Protein AF-Q587E8-F1 (afdb_monomer_lite)

Sequence (215 aa):
MSENPAQSYPSGGRETEMAPVVGEVDISKPGQGYPQPPKSTYVPPGQGFGDGASGAPGSENEWETGMITAPCKDCCFCLGSCAGTIFCAYAQREALLLSDFQQYTCFGGMCGQCSCCVCHGFEKCCMGTEVFCCPWCAVFANRFMVLQHYGLQESLVNTVVIAAACFLPLLLLLWDPRFVPGAWLALQEMILGCLLTQQQHQMRVQGYPRRVEMV

Structure (mmCIF, N/CA/C/O backbone):
data_AF-Q587E8-F1
#
_entry.id   AF-Q587E8-F1
#
loop_
_atom_site.group_PDB
_atom_site.id
_atom_site.type_symbol
_atom_site.label_atom_id
_atom_site.label_alt_id
_atom_site.label_comp_id
_atom_site.label_asym_id
_atom_site.label_entity_id
_atom_site.label_seq_id
_atom_site.pdbx_PDB_ins_code
_atom_site.Cartn_x
_atom_site.Cartn_y
_atom_site.Cartn_z
_atom_site.occupancy
_atom_site.B_iso_or_equiv
_atom_site.auth_seq_id
_atom_site.auth_comp_id
_atom_site.auth_asym_id
_atom_site.auth_atom_id
_atom_site.pdbx_PDB_model_num
ATOM 1 N N . MET A 1 1 ? -27.611 46.654 -1.597 1.00 37.16 1 MET A N 1
ATOM 2 C CA . MET A 1 1 ? -26.135 46.607 -1.585 1.00 37.16 1 MET A CA 1
ATOM 3 C C . MET A 1 1 ? -25.742 46.079 -0.223 1.00 37.16 1 MET A C 1
ATOM 5 O O . MET A 1 1 ? -25.747 46.846 0.722 1.00 37.16 1 MET A O 1
ATOM 9 N N . SER A 1 2 ? -25.593 44.762 -0.092 1.00 35.81 2 SER A N 1
ATOM 10 C CA . SER A 1 2 ? -25.253 44.147 1.193 1.00 35.81 2 SER A CA 1
ATOM 11 C C . SER A 1 2 ? -23.756 43.902 1.192 1.00 35.81 2 SER A C 1
ATOM 13 O O . SER A 1 2 ? -23.258 43.142 0.363 1.00 35.81 2 SER A O 1
ATOM 15 N N . GLU A 1 3 ? -23.062 44.624 2.061 1.00 34.97 3 GLU A N 1
ATOM 16 C CA . GLU A 1 3 ? -21.629 44.516 2.287 1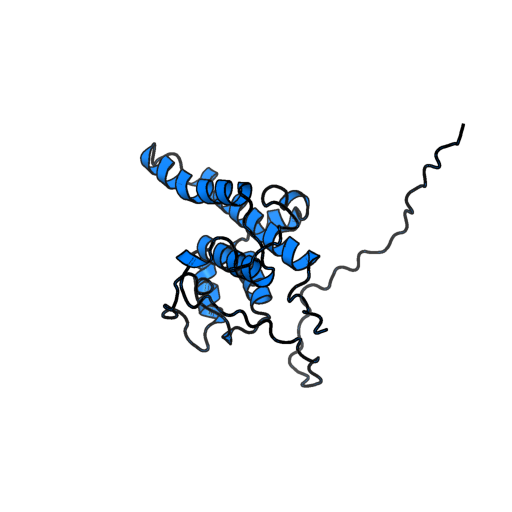.00 34.97 3 GLU A CA 1
ATOM 17 C C . GLU A 1 3 ? -21.263 43.087 2.695 1.00 34.97 3 GLU A C 1
ATOM 19 O O . GLU A 1 3 ? -21.978 42.430 3.450 1.00 34.97 3 GLU A O 1
ATOM 24 N N . ASN A 1 4 ? -20.163 42.609 2.122 1.00 31.16 4 ASN A N 1
ATOM 25 C CA . ASN A 1 4 ? -19.609 41.277 2.296 1.00 31.16 4 ASN A CA 1
A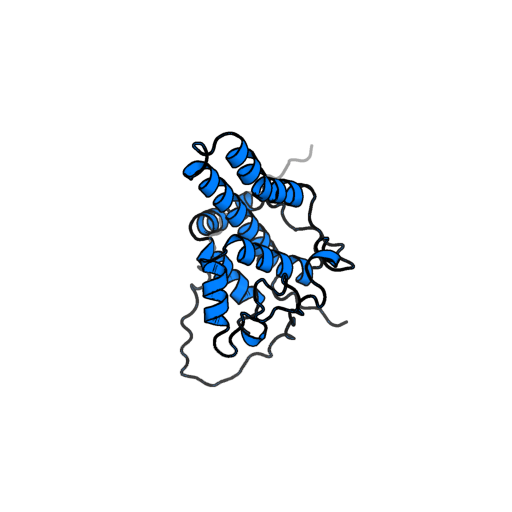TOM 26 C C . ASN A 1 4 ? -18.718 41.314 3.553 1.00 31.16 4 ASN A C 1
ATOM 28 O O . ASN A 1 4 ? -17.668 41.963 3.512 1.00 31.16 4 ASN A O 1
ATOM 32 N N . PRO A 1 5 ? -19.104 40.696 4.684 1.00 36.19 5 PRO A N 1
ATOM 33 C CA . PRO A 1 5 ? -18.267 40.693 5.869 1.00 36.19 5 PRO A CA 1
ATOM 34 C C . PRO A 1 5 ? -17.152 39.669 5.662 1.00 36.19 5 PRO A C 1
ATOM 36 O O . PRO A 1 5 ? -17.333 38.468 5.852 1.00 36.19 5 PRO A O 1
ATOM 39 N N . ALA A 1 6 ? -15.983 40.170 5.264 1.00 34.62 6 ALA A N 1
ATOM 40 C CA . ALA A 1 6 ? -14.718 39.460 5.354 1.00 34.62 6 ALA A CA 1
ATOM 41 C C . ALA A 1 6 ? -14.443 39.148 6.834 1.00 34.62 6 ALA A C 1
ATOM 43 O O . ALA A 1 6 ? -13.840 39.941 7.556 1.00 34.62 6 ALA A O 1
ATOM 44 N N . GLN A 1 7 ? -14.949 38.009 7.307 1.00 31.67 7 GLN A N 1
ATOM 45 C CA . GLN A 1 7 ? -14.637 37.497 8.631 1.00 31.67 7 GLN A CA 1
ATOM 46 C C . GLN A 1 7 ? -13.183 37.031 8.636 1.00 31.67 7 GLN A C 1
ATOM 48 O O . GLN A 1 7 ? -12.813 35.985 8.107 1.00 31.67 7 GLN A O 1
ATOM 53 N N . SER A 1 8 ? -12.365 37.901 9.217 1.00 29.30 8 SER A N 1
ATOM 54 C CA . SER A 1 8 ? -11.009 37.682 9.687 1.00 29.30 8 SER A CA 1
ATOM 55 C C . SER A 1 8 ? -10.859 36.325 10.374 1.00 29.30 8 SER A C 1
ATOM 57 O O . SER A 1 8 ? -11.556 36.033 11.347 1.00 29.30 8 SER A O 1
ATOM 59 N N . TYR A 1 9 ? -9.910 35.528 9.888 1.00 26.70 9 TYR A N 1
ATOM 60 C CA . TYR A 1 9 ? -9.472 34.296 10.531 1.00 26.70 9 TYR A CA 1
ATOM 61 C C . TYR A 1 9 ? -8.956 34.601 11.945 1.00 26.70 9 TYR A C 1
ATOM 63 O O . TYR A 1 9 ? -8.084 35.463 12.092 1.00 26.70 9 TYR A O 1
ATOM 71 N N . PRO A 1 10 ? -9.448 33.914 12.989 1.00 28.34 10 PRO A N 1
ATOM 72 C CA . PRO A 1 10 ? -8.880 34.039 14.317 1.00 28.34 10 PRO A CA 1
ATOM 73 C C . PRO A 1 10 ? -7.471 33.442 14.315 1.00 28.34 10 PRO A C 1
ATOM 75 O O . PRO A 1 10 ? -7.276 32.228 14.294 1.00 28.34 10 PRO A O 1
ATOM 78 N N . SER A 1 11 ? -6.478 34.327 14.366 1.00 30.23 11 SER A N 1
ATOM 79 C CA . SER A 1 11 ? -5.112 34.050 14.795 1.00 30.23 11 SER A CA 1
ATOM 80 C C . SER A 1 11 ? -5.122 33.739 16.295 1.00 30.23 11 SER A C 1
ATOM 82 O O . SER A 1 11 ? -4.758 34.566 17.127 1.00 30.23 11 SER A O 1
ATOM 84 N N . GLY A 1 12 ? -5.641 32.567 16.649 1.00 26.36 12 GLY A N 1
ATOM 85 C CA . GLY A 1 12 ? -5.622 32.024 17.999 1.00 26.36 12 GLY A CA 1
ATOM 86 C C . GLY A 1 12 ? -4.683 30.836 18.013 1.00 26.36 12 GLY A C 1
ATOM 87 O O . GLY A 1 12 ? -5.058 29.756 17.564 1.00 26.36 12 GLY A O 1
ATOM 88 N N . GLY A 1 13 ? -3.459 31.059 18.489 1.00 25.64 13 GLY A N 1
ATOM 89 C CA . GLY A 1 13 ? -2.506 29.996 18.754 1.00 25.64 13 GLY A CA 1
ATOM 90 C C . GLY A 1 13 ? -3.155 28.931 19.627 1.00 25.64 13 GLY A C 1
ATOM 91 O O . GLY A 1 13 ? -3.503 29.177 20.777 1.00 25.64 13 GLY A O 1
ATOM 92 N N . ARG A 1 14 ? -3.323 27.742 19.064 1.00 28.97 14 ARG A N 1
ATOM 93 C CA . ARG A 1 14 ? -3.364 26.526 19.850 1.00 28.97 14 ARG A CA 1
ATOM 94 C C . ARG A 1 14 ? -2.155 25.756 19.393 1.00 28.97 14 ARG A C 1
ATOM 96 O O . ARG A 1 14 ? -2.112 25.284 18.260 1.00 28.97 14 ARG A O 1
ATOM 103 N N . GLU A 1 15 ? -1.148 25.786 20.251 1.00 29.52 15 GLU A N 1
ATOM 104 C CA . GLU A 1 15 ? -0.015 24.882 20.233 1.00 29.52 15 GLU A CA 1
ATOM 105 C C . GLU A 1 15 ? -0.543 23.528 19.768 1.00 29.52 15 GLU A C 1
ATOM 107 O O . GLU A 1 15 ? -1.378 22.913 20.434 1.00 29.52 15 GLU A O 1
ATOM 112 N N . THR A 1 16 ? -0.171 23.127 18.553 1.00 30.70 16 THR A N 1
ATOM 113 C CA . THR A 1 16 ? -0.338 21.749 18.120 1.00 30.70 16 THR A CA 1
ATOM 114 C C . THR A 1 16 ? 0.533 20.945 19.056 1.00 30.70 16 THR A C 1
ATOM 116 O O . THR A 1 16 ? 1.739 20.816 18.847 1.00 30.70 16 THR A O 1
ATOM 119 N N . GLU A 1 17 ? -0.105 20.507 20.136 1.00 25.92 17 GLU A N 1
ATOM 120 C CA . GLU A 1 17 ? 0.280 19.399 20.977 1.00 25.92 17 GLU A CA 1
ATOM 121 C C . GLU A 1 17 ? 0.804 18.325 20.030 1.00 25.92 17 GLU A C 1
ATOM 123 O O . GLU A 1 17 ? 0.060 17.747 19.232 1.00 25.92 17 GLU A O 1
ATOM 128 N N . MET A 1 18 ? 2.131 18.194 20.009 1.00 28.27 18 MET A N 1
ATOM 129 C CA . MET A 1 18 ? 2.814 17.145 19.280 1.00 28.27 18 MET A CA 1
ATOM 130 C C . MET A 1 18 ? 2.192 15.846 19.768 1.00 28.27 18 MET A C 1
ATOM 132 O O . MET A 1 18 ? 2.380 15.472 20.925 1.00 28.27 18 MET A O 1
ATOM 136 N N . ALA A 1 19 ? 1.407 15.208 18.897 1.00 28.97 19 ALA A N 1
ATOM 137 C CA . ALA A 1 19 ? 0.884 13.877 19.140 1.00 28.97 19 ALA A CA 1
ATOM 138 C C . ALA A 1 19 ? 2.055 13.024 19.651 1.00 28.97 19 ALA A C 1
ATOM 140 O O . ALA A 1 19 ? 3.107 13.016 18.998 1.00 28.97 19 ALA A O 1
ATOM 141 N N . PRO A 1 20 ? 1.934 12.407 20.838 1.00 29.88 20 PRO A N 1
ATOM 142 C CA . PRO A 1 20 ? 3.077 11.836 21.521 1.00 29.88 20 PRO A CA 1
ATOM 143 C C . PRO A 1 20 ? 3.717 10.790 20.618 1.00 29.88 20 PRO A C 1
ATOM 145 O O . PRO A 1 20 ? 3.081 9.817 20.206 1.00 29.88 20 PRO A O 1
ATOM 148 N N . VAL A 1 21 ? 4.986 11.045 20.296 1.00 36.88 21 VAL A N 1
ATOM 149 C CA . VAL A 1 21 ? 5.922 10.073 19.741 1.00 36.88 21 VAL A CA 1
ATOM 150 C C . VAL A 1 21 ? 5.781 8.817 20.585 1.00 36.88 21 VAL A C 1
ATOM 152 O O . VAL A 1 21 ? 6.038 8.883 21.783 1.00 36.88 21 VAL A O 1
ATOM 155 N N . VAL A 1 22 ? 5.274 7.751 19.954 1.00 37.28 22 VAL A N 1
ATOM 156 C CA . VAL A 1 22 ? 5.182 6.358 20.420 1.00 37.28 22 VAL A CA 1
ATOM 157 C C . VAL A 1 22 ? 5.570 6.227 21.891 1.00 37.28 22 VAL A C 1
ATOM 159 O O . VAL A 1 22 ? 6.737 6.023 22.215 1.00 37.28 22 VAL A O 1
ATOM 162 N N . GLY A 1 23 ? 4.586 6.447 22.769 1.00 28.92 23 GLY A N 1
ATOM 163 C CA . GLY A 1 23 ? 4.789 6.429 24.210 1.00 28.92 23 GLY A CA 1
ATOM 164 C C . GLY A 1 23 ? 5.472 5.133 24.625 1.00 28.92 23 GLY A C 1
ATOM 165 O O . GLY A 1 23 ? 4.972 4.043 24.349 1.00 28.92 23 GLY A O 1
ATOM 166 N N . GLU A 1 24 ? 6.629 5.288 25.254 1.00 27.95 24 GLU A N 1
ATOM 167 C CA . GLU A 1 24 ? 7.414 4.238 25.883 1.00 27.95 24 GLU A CA 1
ATOM 168 C C . GLU A 1 24 ? 6.508 3.474 26.859 1.00 27.95 24 GLU A C 1
ATOM 170 O O . GLU A 1 24 ? 6.113 3.981 27.910 1.00 27.95 24 GLU A O 1
ATOM 175 N N . VAL A 1 25 ? 6.072 2.279 26.455 1.00 34.66 25 VAL A N 1
ATOM 176 C CA . VAL A 1 25 ? 5.214 1.426 27.278 1.00 34.66 25 VAL A CA 1
ATOM 177 C C . VAL A 1 25 ? 6.088 0.815 28.363 1.00 34.66 25 VAL A C 1
ATOM 179 O O . VAL A 1 25 ? 6.838 -0.125 28.116 1.00 34.66 25 VAL A O 1
ATOM 182 N N . ASP A 1 26 ? 5.987 1.357 29.573 1.00 27.22 26 ASP A N 1
ATOM 183 C CA . ASP A 1 26 ? 6.562 0.771 30.779 1.00 27.22 26 ASP A CA 1
ATOM 184 C C . ASP A 1 26 ? 5.832 -0.554 31.086 1.00 27.22 26 ASP A C 1
ATOM 186 O O . ASP A 1 26 ? 4.704 -0.578 31.584 1.00 27.22 26 ASP A O 1
ATOM 190 N N . ILE A 1 27 ? 6.462 -1.682 30.733 1.00 37.50 27 ILE A N 1
ATOM 191 C CA . ILE A 1 27 ? 5.896 -3.049 30.791 1.00 37.50 27 ILE A CA 1
ATOM 192 C C . ILE A 1 27 ? 5.740 -3.550 32.249 1.00 37.50 27 ILE A C 1
ATOM 194 O O . ILE A 1 27 ? 5.445 -4.715 32.500 1.00 37.50 27 ILE A O 1
ATOM 198 N N . SER A 1 28 ? 5.920 -2.696 33.258 1.00 30.64 28 SER A N 1
ATOM 199 C CA . SER A 1 28 ? 5.975 -3.121 34.661 1.00 30.64 28 SER A CA 1
ATOM 200 C C . SER A 1 28 ? 4.645 -3.072 35.435 1.00 30.64 28 SER A C 1
ATOM 202 O O . SER A 1 28 ? 4.609 -3.520 36.582 1.00 30.64 28 SER A O 1
ATOM 204 N N . LYS A 1 29 ? 3.524 -2.612 34.852 1.00 27.95 29 LYS A N 1
ATOM 205 C CA . LYS A 1 29 ? 2.217 -2.593 35.550 1.00 27.95 29 LYS A CA 1
ATOM 206 C C . LYS A 1 29 ? 1.141 -3.455 34.872 1.00 27.95 29 LYS A C 1
ATOM 208 O O . LYS A 1 29 ? 0.594 -3.052 33.848 1.00 27.95 29 LYS A O 1
ATOM 213 N N . PRO A 1 30 ? 0.746 -4.596 35.470 1.00 36.34 30 PRO A N 1
ATOM 214 C CA . PRO A 1 30 ? -0.421 -5.348 35.034 1.00 36.34 30 PRO A CA 1
ATOM 215 C C . PRO A 1 30 ? -1.669 -4.689 35.634 1.00 36.34 30 PRO A C 1
ATOM 217 O O . PRO A 1 30 ? -1.976 -4.865 36.811 1.00 36.34 30 PRO A O 1
ATOM 220 N N . GLY A 1 31 ? -2.382 -3.883 34.852 1.00 27.06 31 GLY A N 1
ATOM 221 C CA . GLY A 1 31 ? -3.577 -3.213 35.354 1.00 27.06 31 GLY A CA 1
ATOM 222 C C . GLY A 1 31 ? -4.432 -2.596 34.261 1.00 27.06 31 GLY A C 1
ATOM 223 O O . GLY A 1 31 ? -4.054 -1.591 33.680 1.00 27.06 31 GLY A O 1
ATOM 224 N N . GLN A 1 32 ? -5.616 -3.185 34.078 1.00 25.36 32 GLN A N 1
ATOM 225 C CA . GLN A 1 32 ? -6.780 -2.637 33.373 1.00 25.36 32 GLN A CA 1
ATOM 226 C C . GLN A 1 32 ? -6.627 -2.498 31.854 1.00 25.36 32 GLN A C 1
ATOM 228 O O . GLN A 1 32 ? -6.500 -1.412 31.296 1.00 25.36 32 GLN A O 1
ATOM 233 N N . GLY A 1 33 ? -6.724 -3.644 31.174 1.00 25.50 33 GLY A N 1
ATOM 234 C CA . GLY A 1 33 ? -6.992 -3.676 29.742 1.00 25.50 33 GLY A CA 1
ATOM 235 C C . GLY A 1 33 ? -8.307 -2.961 29.440 1.00 25.50 33 GLY A C 1
ATOM 236 O O . GLY A 1 33 ? -9.363 -3.343 29.946 1.00 25.50 33 GLY A O 1
ATOM 237 N N . TYR A 1 34 ? -8.229 -1.921 28.614 1.00 25.67 34 TYR A N 1
ATOM 238 C CA . TYR A 1 34 ? -9.386 -1.346 27.943 1.00 25.67 34 TYR A CA 1
ATOM 239 C C . TYR A 1 34 ? -10.197 -2.468 27.279 1.00 25.67 34 TYR A C 1
ATOM 241 O O . TYR A 1 34 ? -9.584 -3.408 26.756 1.00 25.67 34 TYR A O 1
ATOM 249 N N . PRO A 1 35 ? -11.544 -2.397 27.275 1.00 30.16 35 PRO A N 1
ATOM 250 C CA . PRO A 1 35 ? -12.346 -3.330 26.503 1.00 30.16 35 PRO A CA 1
ATOM 251 C C . PRO A 1 35 ? -11.862 -3.269 25.057 1.00 30.16 35 PRO A C 1
ATOM 253 O O . PRO A 1 35 ? -11.993 -2.245 24.386 1.00 30.16 35 PRO A O 1
ATOM 256 N N . GLN A 1 36 ? -11.214 -4.352 24.628 1.00 31.42 36 GLN A N 1
ATOM 257 C CA . GLN A 1 36 ? -10.705 -4.504 23.277 1.00 31.42 36 GLN A CA 1
ATOM 258 C C . GLN A 1 36 ? -11.898 -4.299 22.338 1.00 31.42 36 GLN A C 1
ATOM 260 O O . GLN A 1 36 ? -12.909 -4.992 22.511 1.00 31.42 36 GLN A O 1
ATOM 265 N N . PRO A 1 37 ? -11.845 -3.345 21.389 1.00 36.12 37 PRO A N 1
ATOM 266 C CA . PRO A 1 37 ? -12.882 -3.263 20.373 1.00 36.12 37 PRO A CA 1
ATOM 267 C C . PRO A 1 37 ? -12.975 -4.629 19.678 1.00 36.12 37 PRO A C 1
ATOM 269 O O . PRO A 1 37 ? -11.960 -5.332 19.612 1.00 36.12 37 PRO A O 1
ATOM 272 N N . PRO A 1 38 ? -14.168 -5.049 19.211 1.00 39.09 38 PRO A N 1
ATOM 273 C CA . PRO A 1 38 ? -14.324 -6.344 18.564 1.00 39.09 38 PRO A CA 1
ATOM 274 C C . PRO A 1 38 ? -13.240 -6.470 17.501 1.00 39.09 38 PRO A C 1
ATOM 276 O O . PRO A 1 38 ? -13.132 -5.595 16.639 1.00 39.09 38 PRO A O 1
ATOM 279 N N . LYS A 1 39 ? -12.389 -7.500 17.639 1.00 45.38 39 LYS A N 1
ATOM 280 C CA . LYS A 1 39 ? -11.303 -7.782 16.702 1.00 45.38 39 LYS A CA 1
ATOM 281 C C . LYS A 1 39 ? -11.923 -7.733 15.313 1.00 45.38 39 LYS A C 1
ATOM 283 O O . LYS A 1 39 ? -12.704 -8.627 14.978 1.00 45.38 39 LYS A O 1
ATOM 288 N N . SER A 1 40 ? -11.618 -6.703 14.523 1.00 48.97 40 SER A N 1
ATOM 289 C CA . SER A 1 40 ? -11.871 -6.756 13.089 1.00 48.97 40 SER A CA 1
ATOM 290 C C . SER A 1 40 ? -10.950 -7.857 12.600 1.00 48.97 40 SER A C 1
ATOM 292 O O . SER A 1 40 ? -9.759 -7.644 12.400 1.00 48.97 40 SER A O 1
ATOM 294 N N . THR A 1 41 ? -11.464 -9.081 12.611 1.00 51.66 41 THR A N 1
ATOM 295 C CA . THR A 1 41 ? -10.669 -10.253 12.297 1.00 51.66 41 THR A CA 1
ATOM 296 C C . THR A 1 41 ? -10.463 -10.128 10.813 1.00 51.66 41 THR A C 1
ATOM 298 O O . THR A 1 41 ? -11.411 -10.278 10.044 1.00 51.66 41 THR A O 1
ATOM 301 N N . TYR A 1 42 ? -9.258 -9.739 10.422 1.00 54.50 42 TYR A N 1
ATOM 302 C CA . TYR A 1 42 ? -8.882 -9.842 9.035 1.00 54.50 42 TYR A CA 1
ATOM 303 C C . TYR A 1 42 ? -9.025 -11.321 8.672 1.00 54.50 42 TYR A C 1
ATOM 305 O O . TYR A 1 42 ? -8.276 -12.163 9.170 1.00 54.50 42 TYR A O 1
ATOM 313 N N . VAL A 1 43 ? -10.050 -11.654 7.888 1.00 54.88 43 VAL A N 1
ATOM 314 C CA . VAL A 1 43 ? -10.238 -13.009 7.381 1.00 54.88 43 VAL A CA 1
ATOM 315 C C . VAL A 1 43 ? -9.559 -13.038 6.018 1.00 54.88 43 VAL A C 1
ATOM 317 O O . VAL A 1 43 ? -10.076 -12.420 5.083 1.00 54.88 43 VAL A O 1
ATOM 320 N N . PRO A 1 44 ? -8.400 -13.708 5.884 1.00 52.72 44 PRO A N 1
ATOM 321 C CA . PRO A 1 44 ? -7.749 -13.833 4.594 1.00 52.72 44 PRO A CA 1
ATOM 322 C C . PRO A 1 44 ? -8.718 -14.500 3.606 1.00 52.72 44 PRO A C 1
ATOM 324 O O . PRO A 1 44 ? -9.498 -15.379 3.991 1.00 52.72 44 PRO A O 1
ATOM 327 N N . PRO A 1 45 ? -8.694 -14.100 2.331 1.00 48.78 45 PRO A N 1
ATOM 328 C CA . PRO A 1 45 ? -9.577 -14.665 1.328 1.00 48.78 45 PRO A CA 1
ATOM 329 C C . PRO A 1 45 ? -9.289 -16.169 1.194 1.00 48.78 45 PRO A C 1
ATOM 331 O O . PRO A 1 45 ? -8.155 -16.589 0.972 1.00 48.78 45 PRO A O 1
ATOM 334 N N . GLY A 1 46 ? -10.327 -16.998 1.355 1.00 49.25 46 GLY A N 1
ATOM 335 C CA . GLY A 1 46 ? -10.205 -18.460 1.253 1.00 49.25 46 GLY A CA 1
ATOM 336 C C . GLY A 1 46 ? -9.856 -18.953 -0.159 1.00 49.25 46 GLY A C 1
ATOM 337 O O . GLY A 1 46 ? -9.364 -20.070 -0.316 1.00 49.25 46 GLY A O 1
ATOM 338 N N . GLN A 1 47 ? -10.079 -18.113 -1.172 1.00 42.19 47 GLN A N 1
ATOM 339 C CA . GLN A 1 47 ? -9.682 -18.303 -2.566 1.00 42.19 47 GLN A CA 1
ATOM 340 C C . GLN A 1 47 ? -8.827 -17.101 -2.975 1.00 42.19 47 GLN A C 1
ATOM 342 O O . GLN A 1 47 ? -9.161 -15.970 -2.641 1.00 42.19 47 GLN A O 1
ATOM 347 N N . GLY A 1 48 ? -7.678 -17.360 -3.604 1.00 42.91 48 GLY A N 1
ATOM 348 C CA . GLY A 1 48 ? -6.666 -16.346 -3.910 1.00 42.91 48 GLY A CA 1
ATOM 349 C C . GLY A 1 48 ? -7.158 -15.200 -4.806 1.00 42.91 48 GLY A C 1
ATOM 350 O O . GLY A 1 48 ? -8.318 -15.125 -5.192 1.00 42.91 48 GLY A O 1
ATOM 351 N N . PHE A 1 49 ? -6.227 -14.318 -5.170 1.00 41.66 49 PHE A N 1
ATOM 352 C CA . PHE A 1 49 ? -6.415 -13.010 -5.826 1.00 41.66 49 PHE A CA 1
ATOM 353 C C . PHE A 1 49 ? -7.381 -12.934 -7.040 1.00 41.66 49 PHE A C 1
ATOM 355 O O . PHE A 1 49 ? -7.770 -11.838 -7.429 1.00 41.66 49 PHE A O 1
ATOM 362 N N . GLY A 1 50 ? -7.779 -14.058 -7.644 1.00 38.75 50 GLY A N 1
ATOM 363 C CA . GLY A 1 50 ? -8.587 -14.103 -8.867 1.00 38.75 50 GLY A CA 1
ATOM 364 C C . GLY A 1 50 ? -10.033 -13.617 -8.725 1.00 38.75 50 GLY A C 1
ATOM 365 O O . GLY A 1 50 ? -10.516 -12.945 -9.630 1.00 38.75 50 GLY A O 1
ATOM 366 N N . ASP A 1 51 ? -10.702 -13.888 -7.600 1.00 40.56 51 ASP A N 1
ATOM 367 C CA . ASP A 1 51 ? -12.160 -13.677 -7.505 1.00 40.56 51 ASP A CA 1
ATOM 368 C C . ASP A 1 51 ? -12.565 -12.384 -6.767 1.00 40.56 51 ASP A C 1
ATOM 370 O O . ASP A 1 51 ? -13.733 -12.003 -6.777 1.00 40.56 51 ASP A O 1
ATOM 374 N N . GLY A 1 52 ? -11.612 -11.680 -6.137 1.00 41.50 52 GLY A N 1
ATOM 375 C CA . GLY A 1 52 ? -11.895 -10.531 -5.257 1.00 41.50 52 GLY A CA 1
ATOM 376 C C . GLY A 1 52 ? -10.966 -9.322 -5.403 1.00 41.50 52 GLY A C 1
ATOM 377 O O . GLY A 1 52 ? -11.057 -8.386 -4.610 1.00 41.50 52 GLY A O 1
ATOM 378 N N . ALA A 1 53 ? -10.061 -9.304 -6.390 1.00 45.22 53 ALA A N 1
ATOM 379 C CA . ALA A 1 53 ? -9.185 -8.147 -6.628 1.00 45.22 53 ALA A CA 1
ATOM 380 C C . ALA A 1 53 ? -9.942 -6.897 -7.125 1.00 45.22 53 ALA A C 1
ATOM 382 O O . ALA A 1 53 ? -9.385 -5.802 -7.126 1.00 45.22 53 ALA A O 1
ATOM 383 N N . SER A 1 54 ? -11.220 -7.031 -7.488 1.00 47.72 54 SER A N 1
ATOM 384 C CA . SER A 1 54 ? -12.114 -5.917 -7.843 1.00 47.72 54 SER A CA 1
ATOM 385 C C . SER A 1 54 ? -12.721 -5.200 -6.626 1.00 47.72 54 SER A C 1
ATOM 387 O O . SER A 1 54 ? -13.674 -4.444 -6.774 1.00 47.72 54 SER A O 1
ATOM 389 N N . GLY A 1 55 ? -12.158 -5.417 -5.436 1.00 45.81 55 GLY A N 1
ATOM 390 C CA . GLY A 1 55 ? -12.784 -5.094 -4.162 1.00 45.81 55 GLY A CA 1
ATOM 391 C C . GLY A 1 55 ? -13.530 -6.318 -3.636 1.00 45.81 55 GLY A C 1
ATOM 392 O O . GLY A 1 55 ? -13.895 -7.218 -4.395 1.00 45.81 55 GLY A O 1
ATOM 393 N N . ALA A 1 56 ? -13.714 -6.392 -2.316 1.00 47.59 56 ALA A N 1
ATOM 394 C CA . ALA A 1 56 ? -14.501 -7.463 -1.713 1.00 47.59 56 ALA A CA 1
ATOM 395 C C . ALA A 1 56 ? -15.843 -7.614 -2.465 1.00 47.59 56 ALA A C 1
ATOM 397 O O . ALA A 1 56 ? -16.375 -6.602 -2.937 1.00 47.59 56 ALA A O 1
ATOM 398 N N . PRO A 1 57 ? -16.395 -8.830 -2.621 1.00 45.12 57 PRO A N 1
ATOM 399 C CA . PRO A 1 57 ? -17.725 -8.999 -3.199 1.00 45.12 57 PRO A CA 1
ATOM 400 C C . PRO A 1 57 ? -18.717 -8.095 -2.445 1.00 45.12 57 PRO A C 1
ATOM 402 O O . PRO A 1 57 ? -18.920 -8.274 -1.248 1.00 45.12 57 PRO A O 1
ATOM 405 N N . GLY A 1 58 ? -19.267 -7.081 -3.127 1.00 52.62 58 GLY A N 1
ATOM 406 C CA . GLY A 1 58 ? -20.098 -6.031 -2.512 1.00 52.62 58 GLY A CA 1
ATOM 407 C C . GLY A 1 58 ? -19.366 -4.743 -2.103 1.00 52.62 58 GLY A C 1
ATOM 408 O O . GLY A 1 58 ? -19.901 -3.961 -1.325 1.00 52.62 58 GLY A O 1
ATOM 409 N N . SER A 1 59 ? -18.147 -4.505 -2.586 1.00 64.69 59 SER A N 1
ATOM 410 C CA . SER A 1 59 ? -17.486 -3.204 -2.456 1.00 64.69 59 SER A CA 1
ATOM 411 C C . SER A 1 59 ? -18.270 -2.150 -3.235 1.00 64.69 59 SER A C 1
ATOM 413 O O . SER A 1 59 ? -18.440 -2.270 -4.441 1.00 64.69 59 SER A O 1
ATOM 415 N N . GLU A 1 60 ? -18.772 -1.133 -2.547 1.00 74.50 60 GLU A N 1
ATOM 416 C CA . GLU A 1 60 ? -19.502 -0.004 -3.148 1.00 74.50 60 GLU A CA 1
ATOM 417 C C . GLU A 1 60 ? -18.842 1.338 -2.805 1.00 74.50 60 GLU A C 1
ATOM 419 O O . GLU A 1 60 ? -19.195 2.370 -3.371 1.00 74.50 60 GLU A O 1
ATOM 424 N N . ASN A 1 61 ? -17.868 1.335 -1.887 1.00 84.88 61 ASN A N 1
ATOM 425 C CA . ASN A 1 61 ? -17.246 2.556 -1.398 1.00 84.88 61 ASN A CA 1
ATOM 426 C C . ASN A 1 61 ? -16.087 2.990 -2.301 1.00 84.88 61 ASN A C 1
ATOM 428 O O . ASN A 1 61 ? -15.333 2.171 -2.832 1.00 84.88 61 ASN A O 1
ATOM 432 N N . GLU A 1 62 ? -15.894 4.299 -2.408 1.00 88.44 62 GLU A N 1
ATOM 433 C CA . GLU A 1 62 ? -14.752 4.897 -3.093 1.00 88.44 62 GLU A CA 1
ATOM 434 C C . GLU A 1 62 ? -13.674 5.338 -2.095 1.00 88.44 62 GLU A C 1
ATOM 436 O O . GLU A 1 62 ? -13.929 5.554 -0.908 1.00 88.44 62 GLU A O 1
ATOM 441 N N . TRP A 1 63 ? -12.439 5.471 -2.580 1.00 90.06 63 TRP A N 1
ATOM 442 C CA . TRP A 1 63 ? -11.340 6.029 -1.793 1.00 90.06 63 TRP A CA 1
ATOM 443 C C . TRP A 1 63 ? -11.596 7.506 -1.467 1.00 90.06 63 TRP A C 1
ATOM 445 O O . TRP A 1 63 ? -11.916 8.283 -2.362 1.00 90.06 63 TRP A O 1
ATOM 455 N N . GLU A 1 64 ? -11.323 7.930 -0.228 1.00 91.06 64 GLU A N 1
ATOM 456 C CA . GLU A 1 64 ? -11.437 9.344 0.189 1.00 91.06 64 GLU A CA 1
ATOM 457 C C . GLU A 1 64 ? -10.483 10.263 -0.587 1.00 91.06 64 GLU A C 1
ATOM 459 O O . GLU A 1 64 ? -10.714 11.459 -0.769 1.00 91.06 64 GLU A O 1
ATOM 464 N N . THR A 1 65 ? -9.362 9.705 -1.046 1.00 91.19 65 THR A N 1
ATOM 465 C CA . THR A 1 65 ? -8.411 10.409 -1.896 1.00 91.19 65 THR A CA 1
ATOM 466 C C . THR A 1 65 ? -7.868 9.490 -2.979 1.00 91.19 65 THR A C 1
ATOM 468 O O . THR A 1 65 ? -7.631 8.300 -2.757 1.00 91.19 65 THR A O 1
ATOM 471 N N . GLY A 1 66 ? -7.651 10.041 -4.172 1.00 89.94 66 GLY A N 1
ATOM 472 C CA . GLY A 1 66 ? -6.968 9.336 -5.249 1.00 89.94 66 GLY A CA 1
ATOM 473 C C . GLY A 1 66 ? -5.480 9.165 -4.947 1.00 89.94 66 GLY A C 1
ATOM 474 O O . GLY A 1 66 ? -4.875 9.982 -4.252 1.00 89.94 66 GLY A O 1
ATOM 475 N N . MET A 1 67 ? -4.856 8.135 -5.517 1.00 89.12 67 MET A N 1
ATOM 476 C CA . MET A 1 67 ? -3.438 7.847 -5.278 1.00 89.12 67 MET A CA 1
ATOM 477 C C . MET A 1 67 ? -2.515 8.998 -5.711 1.00 89.12 67 MET A C 1
ATOM 479 O O . MET A 1 67 ? -1.553 9.310 -5.021 1.00 89.12 67 MET A O 1
ATOM 483 N N . ILE A 1 68 ? -2.830 9.669 -6.824 1.00 89.00 68 ILE A N 1
ATOM 484 C CA . ILE A 1 68 ? -2.040 10.802 -7.343 1.00 89.00 68 ILE A CA 1
ATOM 485 C C . ILE A 1 68 ? -2.238 12.063 -6.487 1.00 89.00 68 ILE A C 1
ATOM 487 O O . ILE A 1 68 ? -1.354 12.911 -6.408 1.00 89.00 68 ILE A O 1
ATOM 491 N N . THR A 1 69 ? -3.391 12.194 -5.826 1.00 91.12 69 THR A N 1
ATOM 492 C CA . THR A 1 69 ? -3.715 13.345 -4.971 1.00 91.12 69 THR A CA 1
ATOM 493 C C . THR A 1 69 ? -3.326 13.136 -3.508 1.00 91.12 69 THR A C 1
ATOM 495 O O . THR A 1 69 ? -3.246 14.111 -2.763 1.00 91.12 69 THR A O 1
ATOM 498 N N . ALA A 1 70 ? -3.054 11.896 -3.090 1.00 90.62 70 ALA A N 1
ATOM 499 C CA . ALA A 1 70 ? -2.655 11.555 -1.726 1.00 90.62 70 ALA A CA 1
ATOM 500 C C . ALA A 1 70 ? -1.406 12.325 -1.236 1.00 90.62 70 ALA A C 1
ATOM 502 O O . ALA A 1 70 ? -1.447 12.846 -0.117 1.00 90.62 70 ALA A O 1
ATOM 503 N N . PRO A 1 71 ? -0.347 12.529 -2.052 1.00 91.31 71 PRO A N 1
ATOM 504 C CA . PRO A 1 71 ? 0.801 13.343 -1.651 1.00 91.31 71 PRO A CA 1
ATOM 505 C C . PRO A 1 71 ? 0.430 14.792 -1.318 1.00 91.31 71 PRO A C 1
ATOM 507 O O . PRO A 1 71 ? 1.076 15.418 -0.487 1.00 91.31 71 PRO A O 1
ATOM 510 N N . CYS A 1 72 ? -0.627 15.344 -1.919 1.00 92.50 72 CYS A N 1
ATOM 511 C CA . CYS A 1 72 ? -1.079 16.702 -1.610 1.00 92.50 72 CYS A CA 1
ATOM 512 C C . CYS A 1 72 ? -1.815 16.792 -0.266 1.00 92.50 72 CYS A C 1
ATOM 514 O O . CYS A 1 72 ? -1.913 17.879 0.298 1.00 92.50 72 CYS A O 1
ATOM 516 N N . LYS A 1 73 ? -2.353 15.676 0.239 1.00 91.38 73 LYS A N 1
ATOM 517 C CA . LYS A 1 73 ? -3.043 15.617 1.535 1.00 91.38 73 LYS A CA 1
ATOM 518 C C . LYS A 1 73 ? -2.079 15.350 2.685 1.00 91.38 73 LYS A C 1
ATOM 520 O O . LYS A 1 73 ? -2.236 15.939 3.746 1.00 91.38 73 LYS A O 1
ATOM 525 N N . ASP A 1 74 ? -1.069 14.519 2.448 1.00 91.25 74 ASP A N 1
ATOM 526 C CA . ASP A 1 74 ? -0.108 14.081 3.461 1.00 91.25 74 ASP A CA 1
ATOM 527 C C . ASP A 1 74 ? 1.329 14.074 2.903 1.00 91.25 74 ASP A C 1
ATOM 529 O O . ASP A 1 74 ? 2.021 13.058 2.908 1.00 91.25 74 ASP A O 1
ATOM 533 N N . CYS A 1 75 ? 1.801 15.229 2.421 1.00 91.62 75 CYS A N 1
ATOM 534 C CA . CYS A 1 75 ? 3.096 15.365 1.733 1.00 91.62 75 CYS A CA 1
ATOM 535 C C . CYS A 1 75 ? 4.282 14.844 2.555 1.00 91.62 75 CYS A C 1
ATOM 537 O O . CYS A 1 75 ? 5.108 14.091 2.044 1.00 91.62 75 CYS A O 1
ATOM 539 N N . CYS A 1 76 ? 4.346 15.182 3.846 1.00 92.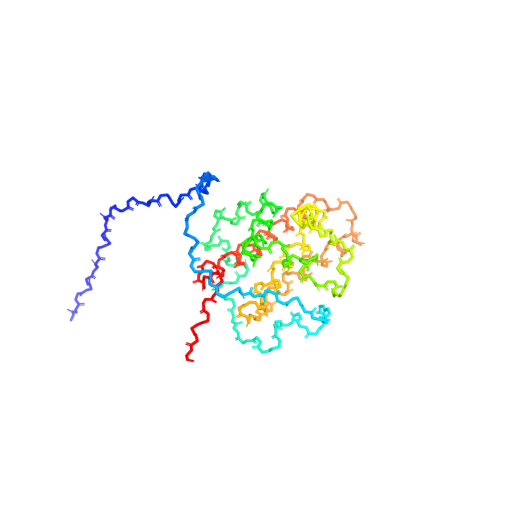62 76 CYS A N 1
ATOM 540 C CA . CYS A 1 76 ? 5.429 14.727 4.719 1.00 92.62 76 CYS A CA 1
ATOM 541 C C . CYS A 1 76 ? 5.434 13.204 4.887 1.00 92.62 76 CYS A C 1
ATOM 543 O O . CYS A 1 76 ? 6.499 12.590 4.875 1.00 92.62 76 CYS A O 1
ATOM 545 N N . PHE A 1 77 ? 4.251 12.592 5.014 1.00 92.69 77 PHE A N 1
ATOM 546 C CA . PHE A 1 77 ? 4.147 11.138 5.078 1.00 92.69 77 PHE A CA 1
ATOM 547 C C . PHE A 1 77 ? 4.532 10.515 3.739 1.00 92.69 77 PHE A C 1
ATOM 549 O O . PHE A 1 77 ? 5.291 9.556 3.732 1.00 92.69 77 PHE A O 1
ATOM 556 N N . CYS A 1 78 ? 4.103 11.101 2.618 1.00 93.44 78 CYS A N 1
ATOM 557 C CA . CYS A 1 78 ? 4.488 10.636 1.291 1.00 93.44 78 CYS A CA 1
ATOM 558 C C . CYS A 1 78 ? 6.004 10.650 1.107 1.00 93.44 78 CYS A C 1
ATOM 560 O O . CYS A 1 78 ? 6.574 9.623 0.759 1.00 93.44 78 CYS A O 1
ATOM 562 N N . LEU A 1 79 ? 6.675 11.761 1.415 1.00 92.31 79 LEU A N 1
ATOM 563 C CA . LEU A 1 79 ? 8.135 11.859 1.333 1.00 92.31 79 LEU A CA 1
ATOM 564 C C . LEU A 1 79 ? 8.831 10.835 2.237 1.00 92.31 79 LEU A C 1
ATOM 566 O O . LEU A 1 79 ? 9.768 10.168 1.798 1.00 92.31 79 LEU A O 1
ATOM 570 N N . GLY A 1 80 ? 8.349 10.675 3.473 1.00 92.06 80 GLY A N 1
ATOM 571 C CA . GLY A 1 80 ? 8.855 9.657 4.393 1.00 92.06 80 GLY A CA 1
ATOM 572 C C . GLY A 1 80 ? 8.657 8.240 3.856 1.00 92.06 80 GLY A C 1
ATOM 573 O O . GLY A 1 80 ? 9.577 7.431 3.904 1.00 92.06 80 GLY A O 1
ATOM 574 N N . SER A 1 81 ? 7.492 7.961 3.274 1.00 93.50 81 SER A N 1
ATOM 575 C CA . SER A 1 81 ? 7.169 6.658 2.702 1.00 93.50 81 SER A CA 1
ATOM 576 C C . SER A 1 81 ? 7.973 6.353 1.443 1.00 93.50 81 SER A C 1
ATOM 578 O O . SER A 1 81 ? 8.420 5.228 1.317 1.00 93.50 81 SER A O 1
ATOM 580 N N . CYS A 1 82 ? 8.269 7.334 0.582 1.00 92.12 82 CYS A N 1
ATOM 581 C CA . CYS A 1 82 ? 9.140 7.133 -0.580 1.00 92.12 82 CYS A CA 1
ATOM 582 C C . CYS A 1 82 ? 10.596 6.837 -0.178 1.00 92.12 82 CYS A C 1
ATOM 584 O O . CYS A 1 82 ? 11.298 6.116 -0.876 1.00 92.12 82 CYS A O 1
ATOM 586 N N . ALA A 1 83 ? 11.078 7.419 0.926 1.00 92.25 83 ALA A N 1
ATOM 587 C CA . ALA A 1 83 ? 12.437 7.186 1.424 1.00 92.25 83 ALA A CA 1
ATOM 588 C C . ALA A 1 83 ? 12.546 5.941 2.326 1.00 92.25 83 ALA A C 1
ATOM 590 O O . ALA A 1 83 ? 13.637 5.410 2.528 1.00 92.25 83 ALA A O 1
ATOM 591 N N . GLY A 1 84 ? 11.425 5.500 2.897 1.00 93.31 84 GLY A N 1
ATOM 592 C CA . GLY A 1 84 ? 11.353 4.497 3.953 1.00 93.31 84 GLY A CA 1
ATOM 593 C C . GLY A 1 84 ? 10.249 3.471 3.730 1.00 93.31 84 GLY A C 1
ATOM 594 O O . GLY A 1 84 ? 9.627 3.045 4.703 1.00 93.31 84 GLY A O 1
ATOM 595 N N . THR A 1 85 ? 10.011 3.060 2.480 1.00 94.00 85 THR A N 1
ATOM 596 C CA . THR A 1 85 ? 8.919 2.156 2.079 1.00 94.00 85 THR A CA 1
ATOM 597 C C . THR A 1 85 ? 8.827 0.922 2.970 1.00 94.00 85 THR A C 1
ATOM 599 O O . THR A 1 85 ? 7.745 0.584 3.439 1.00 94.00 85 THR A O 1
ATOM 602 N N . ILE A 1 86 ? 9.965 0.292 3.275 1.00 94.38 86 ILE A N 1
ATOM 603 C CA . ILE A 1 86 ? 10.046 -0.894 4.140 1.00 94.38 86 ILE A CA 1
ATOM 604 C C . ILE A 1 86 ? 9.479 -0.591 5.537 1.00 94.38 86 ILE A C 1
ATOM 606 O O . ILE A 1 86 ? 8.623 -1.310 6.043 1.00 94.38 86 ILE A O 1
ATOM 610 N N . PHE A 1 87 ? 9.911 0.499 6.168 1.00 95.44 87 PHE A N 1
ATOM 611 C CA . PHE A 1 87 ? 9.468 0.840 7.520 1.00 95.44 87 PHE A CA 1
ATOM 612 C C . PHE A 1 87 ? 7.998 1.254 7.547 1.00 95.44 87 PHE A C 1
ATOM 614 O O . PHE A 1 87 ? 7.252 0.820 8.423 1.00 95.44 87 PHE A O 1
ATOM 621 N N . CYS A 1 88 ? 7.561 2.048 6.568 1.00 95.88 88 CYS A N 1
ATOM 622 C CA . CYS A 1 88 ? 6.173 2.487 6.467 1.00 95.88 88 CYS A CA 1
ATOM 623 C C . CYS A 1 88 ? 5.222 1.321 6.173 1.00 95.88 88 CYS A C 1
ATOM 625 O O . CYS A 1 88 ? 4.174 1.227 6.807 1.00 95.88 88 CYS A O 1
ATOM 627 N N . ALA A 1 89 ? 5.596 0.402 5.279 1.00 95.69 89 ALA A N 1
ATOM 628 C CA . ALA A 1 89 ? 4.807 -0.790 4.986 1.00 95.69 89 ALA A CA 1
ATOM 629 C C . ALA A 1 89 ? 4.705 -1.718 6.202 1.00 95.69 89 ALA A C 1
ATOM 631 O O . ALA A 1 89 ? 3.614 -2.205 6.499 1.00 95.69 89 ALA A O 1
ATOM 632 N N . TYR A 1 90 ? 5.804 -1.917 6.938 1.00 95.38 90 TYR A N 1
ATOM 633 C CA . TYR A 1 90 ? 5.799 -2.702 8.174 1.00 95.38 90 TYR A CA 1
ATOM 634 C C . TYR A 1 90 ? 4.906 -2.061 9.244 1.00 95.38 90 TYR A C 1
ATOM 636 O O . TYR A 1 90 ? 4.025 -2.726 9.783 1.00 95.38 90 TYR A O 1
ATOM 644 N N . ALA A 1 91 ? 5.095 -0.767 9.525 1.00 94.19 91 ALA A N 1
ATOM 645 C CA . ALA A 1 91 ? 4.329 -0.048 10.543 1.00 94.19 91 ALA A CA 1
ATOM 646 C C . ALA A 1 91 ? 2.830 -0.023 10.214 1.00 94.19 91 ALA A C 1
ATOM 648 O O . ALA A 1 91 ? 1.983 -0.223 11.083 1.00 94.19 91 ALA A O 1
ATOM 649 N N . GLN A 1 92 ? 2.490 0.168 8.940 1.00 93.94 92 GLN A N 1
ATOM 650 C CA . GLN A 1 92 ? 1.107 0.117 8.495 1.00 93.94 92 GLN A CA 1
ATOM 651 C C . GLN A 1 92 ? 0.522 -1.293 8.608 1.00 93.94 92 GLN A C 1
ATOM 653 O O . GLN A 1 92 ? -0.615 -1.438 9.048 1.00 93.94 92 GLN A O 1
ATOM 658 N N . ARG A 1 93 ? 1.282 -2.337 8.260 1.00 92.44 93 ARG A N 1
ATOM 659 C CA . ARG A 1 93 ? 0.841 -3.726 8.429 1.00 92.44 93 ARG A CA 1
ATOM 660 C C . ARG A 1 93 ? 0.606 -4.064 9.898 1.00 92.44 93 ARG A C 1
ATOM 662 O O . ARG A 1 93 ? -0.396 -4.692 10.218 1.00 92.44 93 ARG A O 1
ATOM 669 N N . GLU A 1 94 ? 1.485 -3.622 10.792 1.00 91.62 94 GLU A N 1
ATOM 670 C CA . GLU A 1 94 ? 1.307 -3.781 12.237 1.00 91.62 94 GLU A CA 1
ATOM 671 C C . GLU A 1 94 ? 0.021 -3.097 12.727 1.00 91.62 94 GLU A C 1
ATOM 673 O O . GLU A 1 94 ? -0.742 -3.704 13.481 1.00 91.62 94 GLU A O 1
ATOM 678 N N . ALA A 1 95 ? -0.266 -1.884 12.241 1.00 90.69 95 ALA A N 1
ATOM 679 C CA . ALA A 1 95 ? -1.516 -1.186 12.535 1.00 90.69 95 ALA A CA 1
ATOM 680 C C . ALA A 1 95 ? -2.746 -1.923 11.973 1.00 90.69 95 ALA A C 1
ATOM 682 O O . ALA A 1 95 ? -3.753 -2.048 12.669 1.00 90.69 95 ALA A O 1
ATOM 683 N N . LEU A 1 96 ? -2.663 -2.458 10.749 1.00 89.81 96 LEU A N 1
ATOM 684 C CA . LEU A 1 96 ? -3.732 -3.247 10.124 1.00 89.81 96 LEU A CA 1
ATOM 685 C C . LEU A 1 96 ? -4.020 -4.546 10.889 1.00 89.81 96 LEU A C 1
ATOM 687 O O . LEU A 1 96 ? -5.176 -4.942 11.018 1.00 89.81 96 LEU A O 1
ATOM 691 N N . LEU A 1 97 ? -2.987 -5.176 11.445 1.00 88.19 97 LEU A N 1
ATOM 692 C CA . LEU A 1 97 ? -3.108 -6.370 12.282 1.00 88.19 97 LEU A CA 1
ATOM 693 C C . LEU A 1 97 ? -3.496 -6.057 13.734 1.00 88.19 97 LEU A C 1
ATOM 695 O O . LEU A 1 97 ? -3.624 -6.982 14.531 1.00 88.19 97 LEU A O 1
ATOM 699 N N . LEU A 1 98 ? -3.660 -4.781 14.109 1.00 88.44 98 LEU A N 1
ATOM 700 C CA . LEU A 1 98 ? -3.909 -4.351 15.492 1.00 88.44 98 LEU A CA 1
ATOM 701 C C . LEU A 1 98 ? -2.859 -4.898 16.479 1.00 88.44 98 LEU A C 1
ATOM 703 O O . LEU A 1 98 ? -3.184 -5.252 17.612 1.00 88.44 98 LEU A O 1
ATOM 707 N N . SER A 1 99 ? -1.609 -5.032 16.023 1.00 84.38 99 SER A N 1
ATOM 708 C CA . SER A 1 99 ? -0.515 -5.700 16.746 1.00 84.38 99 SER A CA 1
ATOM 709 C C . SER A 1 99 ? -0.794 -7.165 17.147 1.00 84.38 99 SER A C 1
ATOM 711 O O . SER A 1 99 ? -0.021 -7.749 17.911 1.00 84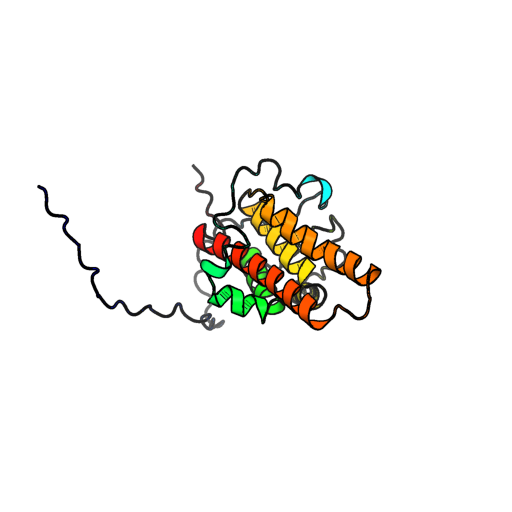.38 99 SER A O 1
ATOM 713 N N . ASP A 1 100 ? -1.850 -7.791 16.615 1.00 85.75 100 ASP A N 1
ATOM 714 C CA . ASP A 1 100 ? -2.170 -9.210 16.778 1.00 85.75 100 ASP A CA 1
ATOM 715 C C . ASP A 1 100 ? -1.543 -10.030 15.641 1.00 85.75 100 ASP A C 1
ATOM 717 O O . ASP A 1 100 ? -2.176 -10.397 14.649 1.00 85.75 100 ASP A O 1
ATOM 721 N N . PHE A 1 101 ? -0.255 -10.334 15.792 1.00 83.25 101 PHE A N 1
ATOM 722 C CA . PHE A 1 101 ? 0.525 -11.060 14.785 1.00 83.25 101 PHE A CA 1
ATOM 723 C C . PHE A 1 101 ? 0.081 -12.510 14.576 1.00 83.25 101 PHE A C 1
ATOM 725 O O . PHE A 1 101 ? 0.501 -13.124 13.604 1.00 83.25 101 PHE A O 1
ATOM 732 N N . GLN A 1 102 ? -0.796 -13.056 15.420 1.00 82.50 102 GLN A N 1
ATOM 733 C CA . GLN A 1 102 ? -1.396 -14.369 15.167 1.00 82.50 102 GLN A CA 1
ATOM 734 C C . GLN A 1 102 ? -2.323 -14.354 13.940 1.00 82.50 102 GLN A C 1
ATOM 736 O O . GLN A 1 102 ? -2.584 -15.399 13.352 1.00 82.50 102 GLN A O 1
ATOM 741 N N . GLN A 1 103 ? -2.791 -13.172 13.525 1.00 79.94 103 GLN A N 1
ATOM 742 C CA . GLN A 1 103 ? -3.578 -12.980 12.302 1.00 79.94 103 GLN A CA 1
ATOM 743 C C . GLN A 1 103 ? -2.704 -12.740 11.065 1.00 79.94 103 GLN A C 1
ATOM 745 O O . GLN A 1 103 ? -3.218 -12.599 9.952 1.00 79.94 103 GLN A O 1
ATOM 750 N N . TYR A 1 104 ? -1.381 -12.661 11.238 1.00 83.44 104 TYR A N 1
ATOM 751 C CA . TYR A 1 104 ? -0.473 -12.445 10.125 1.00 83.44 104 TYR A CA 1
ATOM 752 C C . TYR A 1 104 ? -0.543 -13.613 9.142 1.00 83.44 104 TYR A C 1
ATOM 754 O O . TYR A 1 104 ? -0.395 -14.784 9.491 1.00 83.44 104 TYR A O 1
ATOM 762 N N . THR A 1 105 ? -0.708 -13.260 7.874 1.00 82.31 105 THR A N 1
ATOM 763 C CA . THR A 1 105 ? -0.622 -14.177 6.745 1.00 82.31 105 THR A CA 1
ATOM 764 C C . THR A 1 105 ? 0.339 -13.595 5.725 1.00 82.31 105 THR A C 1
ATOM 766 O O . THR A 1 105 ? 0.295 -12.398 5.428 1.00 82.31 105 THR A O 1
ATOM 769 N N . CYS A 1 106 ? 1.220 -14.442 5.191 1.00 82.38 106 CYS A N 1
ATOM 770 C CA . CYS A 1 106 ? 2.198 -14.013 4.198 1.00 82.38 106 CYS A CA 1
ATOM 771 C C . CYS A 1 106 ? 1.484 -13.448 2.963 1.00 82.38 106 CYS A C 1
ATOM 773 O O . CYS A 1 106 ? 0.507 -14.027 2.477 1.00 82.38 106 CYS A O 1
ATOM 775 N N . PHE A 1 107 ? 1.928 -12.280 2.506 1.00 82.69 107 PHE A N 1
ATOM 776 C CA . PHE A 1 107 ? 1.313 -11.487 1.445 1.00 82.69 107 PHE A CA 1
ATOM 777 C C . PHE A 1 107 ? -0.174 -11.209 1.692 1.00 82.69 107 PHE A C 1
ATOM 779 O O . PHE A 1 107 ? -0.961 -11.084 0.759 1.00 82.69 107 PHE A O 1
ATOM 786 N N . GLY A 1 108 ? -0.593 -11.141 2.961 1.00 75.06 108 GLY A N 1
ATOM 787 C CA . GLY A 1 108 ? -1.993 -10.975 3.349 1.00 75.06 108 GLY A CA 1
ATOM 788 C C . GLY A 1 108 ? -2.877 -12.146 2.914 1.00 75.06 108 GLY A C 1
ATOM 789 O O . GLY A 1 108 ? -4.082 -11.980 2.782 1.00 75.06 108 GLY A O 1
ATOM 790 N N . GLY A 1 109 ? -2.310 -13.314 2.609 1.00 74.69 109 GLY A N 1
ATOM 791 C CA . GLY A 1 109 ? -3.069 -14.430 2.045 1.00 74.69 109 GLY A CA 1
ATOM 792 C C . GLY A 1 109 ? -3.390 -14.272 0.555 1.00 74.69 109 GLY A C 1
ATOM 793 O O . GLY A 1 109 ? -4.149 -15.071 0.012 1.00 74.69 109 GLY A O 1
ATOM 794 N N . MET A 1 110 ? -2.791 -13.301 -0.151 1.00 67.44 110 MET A N 1
ATOM 795 C CA . MET A 1 110 ? -2.942 -13.177 -1.610 1.00 67.44 110 MET A CA 1
ATOM 796 C C . MET A 1 110 ? -2.454 -14.427 -2.359 1.00 67.44 110 MET A C 1
ATOM 798 O O . MET A 1 110 ? -2.978 -14.751 -3.425 1.00 67.44 110 MET A O 1
ATOM 802 N N . CYS A 1 111 ? -1.503 -15.167 -1.779 1.00 66.06 111 CYS A N 1
ATOM 803 C CA . CYS A 1 111 ? -1.037 -16.465 -2.276 1.00 66.06 111 CYS A CA 1
ATOM 804 C C . CYS A 1 111 ? -1.979 -17.639 -1.925 1.00 66.06 111 CYS A C 1
ATOM 806 O O . CYS A 1 111 ? -1.586 -18.801 -2.034 1.00 66.06 111 CYS A O 1
ATOM 808 N N . GLY A 1 112 ? -3.215 -17.360 -1.499 1.00 61.62 112 GLY A N 1
ATOM 809 C CA . GLY A 1 112 ? -4.198 -18.367 -1.113 1.00 61.62 112 GLY A CA 1
ATOM 810 C C . GLY A 1 112 ? -3.786 -19.133 0.145 1.00 61.62 112 GLY A C 1
ATOM 811 O O . GLY A 1 112 ? -3.214 -18.574 1.078 1.00 61.62 112 GLY A O 1
ATOM 812 N N . GLN A 1 113 ? -4.060 -20.440 0.162 1.00 55.81 113 GLN A N 1
ATOM 813 C CA . GLN A 1 113 ? -3.794 -21.320 1.310 1.00 55.81 113 GLN A CA 1
ATOM 814 C C . GLN A 1 113 ? -2.309 -21.644 1.529 1.00 55.81 113 GLN A C 1
ATOM 816 O O . GLN A 1 113 ? -1.979 -22.380 2.458 1.00 55.81 113 GLN A O 1
ATOM 821 N N . CYS A 1 114 ? -1.399 -21.113 0.708 1.00 52.81 114 CYS A N 1
ATOM 822 C CA . CYS A 1 114 ? 0.037 -21.240 0.923 1.00 52.81 114 CYS A CA 1
ATOM 823 C C . CYS A 1 114 ? 0.484 -20.364 2.108 1.00 52.81 114 CYS A C 1
ATOM 825 O O . CYS A 1 114 ? 1.258 -19.425 1.956 1.00 52.81 114 CYS A O 1
ATOM 827 N N . SER A 1 115 ? 0.050 -20.708 3.321 1.00 55.97 115 SER A N 1
ATOM 828 C CA . SER A 1 115 ? 0.616 -20.211 4.580 1.00 55.97 115 SER A CA 1
ATOM 829 C C . SER A 1 115 ? 2.011 -20.789 4.862 1.00 55.97 115 SER A C 1
ATOM 831 O O . SER A 1 115 ? 2.559 -20.565 5.937 1.00 55.97 115 SER A O 1
ATOM 833 N N . CYS A 1 116 ? 2.617 -21.494 3.894 1.00 55.88 116 CYS A N 1
ATOM 834 C CA . CYS A 1 116 ? 3.869 -22.245 4.012 1.00 55.88 116 CYS A CA 1
ATOM 835 C C . CYS A 1 116 ? 5.063 -21.428 4.536 1.00 55.88 116 CYS A C 1
ATOM 837 O O . CYS A 1 116 ? 6.059 -22.015 4.947 1.00 55.88 116 CYS A O 1
ATOM 839 N N . CYS A 1 117 ? 4.984 -20.096 4.518 1.00 66.75 117 CYS A N 1
ATOM 840 C CA . CYS A 1 117 ? 6.055 -19.201 4.955 1.00 66.75 117 CYS A CA 1
ATOM 841 C C . CYS A 1 117 ? 5.844 -18.598 6.356 1.00 66.75 117 CYS A C 1
ATOM 843 O O . CYS A 1 117 ? 6.704 -17.846 6.816 1.00 66.75 117 CYS A O 1
ATOM 845 N N . VAL A 1 118 ? 4.722 -18.879 7.034 1.00 73.50 118 VAL A N 1
ATOM 846 C CA . VAL A 1 118 ? 4.470 -18.364 8.387 1.00 73.50 118 VAL A CA 1
ATOM 847 C C . VAL A 1 118 ? 4.993 -19.361 9.417 1.00 73.50 118 VAL A C 1
ATOM 849 O O . VAL A 1 118 ? 4.410 -20.418 9.644 1.00 73.50 118 VAL A O 1
ATOM 852 N N . CYS A 1 119 ? 6.099 -19.012 10.067 1.00 76.94 119 CYS A N 1
ATOM 853 C CA . CYS A 1 119 ? 6.572 -19.728 11.244 1.00 76.94 119 CYS A CA 1
ATOM 854 C C . CYS A 1 119 ? 5.771 -19.251 12.462 1.00 76.94 119 CYS A C 1
ATOM 856 O O . CYS A 1 119 ? 5.953 -18.118 12.909 1.00 76.94 119 CYS A O 1
ATOM 858 N N . HIS A 1 120 ? 4.899 -20.105 13.003 1.00 79.38 120 HIS A N 1
ATOM 859 C CA . HIS A 1 120 ? 4.144 -19.791 14.219 1.00 79.38 120 HIS A CA 1
ATOM 860 C C . HIS A 1 120 ? 5.082 -19.432 15.383 1.00 79.38 120 HIS A C 1
ATOM 862 O O . HIS A 1 120 ? 6.073 -20.122 15.630 1.00 79.38 120 HIS A O 1
ATOM 868 N N . GLY A 1 121 ? 4.784 -18.334 16.077 1.00 84.44 121 GLY A N 1
ATOM 869 C CA . GLY A 1 121 ? 5.635 -17.720 17.103 1.00 84.44 121 GLY A CA 1
ATOM 870 C C . GLY A 1 121 ? 6.720 -16.771 16.569 1.00 84.44 121 GLY A C 1
ATOM 871 O O . GLY A 1 121 ? 7.325 -16.040 17.352 1.00 84.44 121 GLY A O 1
ATOM 872 N N . PHE A 1 122 ? 6.961 -16.748 15.254 1.00 86.00 122 PHE A N 1
ATOM 873 C CA . PHE A 1 122 ? 7.923 -15.868 14.578 1.00 86.00 122 PHE A CA 1
ATOM 874 C C . PHE A 1 122 ? 7.255 -14.989 13.512 1.00 86.00 122 PHE A C 1
ATOM 876 O O . PHE A 1 122 ? 7.911 -14.510 12.587 1.00 86.00 122 PHE A O 1
ATOM 883 N N . GLU A 1 123 ? 5.955 -14.731 13.639 1.00 87.81 123 GLU A N 1
ATOM 884 C CA . GLU A 1 123 ? 5.158 -14.027 12.633 1.00 87.81 123 GLU A CA 1
ATOM 885 C C . GLU A 1 123 ? 5.686 -12.608 12.374 1.00 87.81 123 GLU A C 1
ATOM 887 O O . GLU A 1 123 ? 5.772 -12.180 11.224 1.00 87.81 123 GLU A O 1
ATOM 892 N N . LYS A 1 124 ? 6.155 -11.913 13.423 1.00 87.44 124 LYS A N 1
ATOM 893 C CA . LYS A 1 124 ? 6.853 -10.618 13.308 1.00 87.44 124 LYS A CA 1
ATOM 894 C C . LYS A 1 124 ? 8.083 -10.695 12.401 1.00 87.44 124 LYS A C 1
ATOM 896 O O . LYS A 1 124 ? 8.290 -9.822 11.562 1.00 87.44 124 LYS A O 1
ATOM 901 N N . CYS A 1 125 ? 8.899 -11.737 12.561 1.00 88.50 125 CYS A N 1
ATOM 902 C CA . CYS A 1 125 ? 10.096 -11.940 11.749 1.00 88.50 125 CYS A CA 1
ATOM 903 C C . CYS A 1 125 ? 9.722 -12.271 10.303 1.00 88.50 125 CYS A C 1
ATOM 905 O O . CYS A 1 125 ? 10.280 -11.668 9.394 1.00 88.50 125 CYS A O 1
ATOM 907 N N . CYS A 1 126 ? 8.739 -13.152 10.089 1.00 88.06 126 CYS A N 1
ATOM 908 C CA . CYS A 1 126 ? 8.229 -13.470 8.755 1.00 88.06 126 CYS A CA 1
ATOM 909 C C . CYS A 1 126 ? 7.706 -12.219 8.035 1.00 88.06 126 CYS A C 1
ATOM 911 O O . CYS A 1 126 ? 8.015 -12.020 6.863 1.00 88.06 126 CYS A O 1
ATOM 913 N N . MET A 1 127 ? 6.972 -11.357 8.743 1.00 89.50 127 MET A N 1
ATOM 914 C CA . MET A 1 127 ? 6.497 -10.078 8.215 1.00 89.50 127 MET A CA 1
ATOM 915 C C . MET A 1 127 ? 7.657 -9.136 7.886 1.00 89.50 127 MET A C 1
ATOM 917 O O . MET A 1 127 ? 7.683 -8.540 6.815 1.00 89.50 127 MET A O 1
ATOM 921 N N . GLY A 1 128 ? 8.655 -9.031 8.769 1.00 91.12 128 GLY A N 1
ATOM 922 C CA . GLY A 1 128 ? 9.867 -8.253 8.505 1.00 91.12 128 GLY A CA 1
ATOM 923 C C . GLY A 1 128 ? 10.614 -8.736 7.259 1.00 91.12 128 GLY A C 1
ATOM 924 O O . GLY A 1 128 ? 11.033 -7.925 6.435 1.00 91.12 128 GLY A O 1
ATOM 925 N N . THR A 1 129 ? 10.726 -10.054 7.077 1.00 90.25 129 THR A N 1
ATOM 926 C CA . THR A 1 129 ? 11.321 -10.660 5.880 1.00 90.25 129 THR A CA 1
ATOM 927 C C . THR A 1 129 ? 10.489 -10.388 4.628 1.00 90.25 129 THR A C 1
ATOM 929 O O . THR A 1 129 ? 11.066 -10.031 3.608 1.00 90.25 129 THR A O 1
ATOM 932 N N . GLU A 1 130 ? 9.157 -10.492 4.684 1.00 89.88 130 GLU A N 1
ATOM 933 C CA . GLU A 1 130 ? 8.272 -10.150 3.558 1.00 89.88 130 GLU A CA 1
ATOM 934 C C . GLU A 1 130 ? 8.504 -8.711 3.095 1.00 89.88 130 GLU A C 1
ATOM 936 O O . GLU A 1 130 ? 8.765 -8.468 1.916 1.00 89.88 130 GLU A O 1
ATOM 941 N N . VAL A 1 131 ? 8.462 -7.767 4.036 1.00 92.12 131 VAL A N 1
ATOM 942 C CA . VAL A 1 131 ? 8.583 -6.339 3.737 1.00 92.12 131 VAL A CA 1
ATOM 943 C C . VAL A 1 131 ? 9.983 -5.990 3.216 1.00 92.12 131 VAL A C 1
ATOM 945 O O . VAL A 1 131 ? 10.111 -5.130 2.349 1.00 92.12 131 VAL A O 1
ATOM 948 N N . PHE A 1 132 ? 11.028 -6.675 3.688 1.00 91.88 132 PHE A N 1
ATOM 949 C CA . PHE A 1 132 ? 12.400 -6.479 3.214 1.00 91.88 132 PHE A CA 1
ATOM 950 C C . PHE A 1 132 ? 12.661 -7.123 1.842 1.00 91.88 132 PHE A C 1
ATOM 952 O O . PHE A 1 132 ? 13.312 -6.522 0.991 1.00 91.88 132 PHE A O 1
ATOM 959 N N . CYS A 1 133 ? 12.168 -8.342 1.613 1.00 89.62 133 CYS A N 1
ATOM 960 C CA . CYS A 1 133 ? 12.448 -9.109 0.397 1.00 89.62 133 CYS A CA 1
ATOM 961 C C . CYS A 1 133 ? 11.528 -8.746 -0.775 1.00 89.62 133 CYS A C 1
ATOM 963 O O . CYS A 1 133 ? 11.957 -8.827 -1.924 1.00 89.62 133 CYS A O 1
ATOM 965 N N . CYS A 1 134 ? 10.277 -8.359 -0.512 1.00 90.00 134 CYS A N 1
ATOM 966 C CA . CYS A 1 134 ? 9.348 -7.881 -1.533 1.00 90.00 134 CYS A CA 1
ATOM 967 C C . CYS A 1 134 ? 8.499 -6.707 -1.007 1.00 90.00 134 CYS A C 1
ATOM 969 O O . CYS A 1 134 ? 7.323 -6.897 -0.675 1.00 90.00 134 CYS A O 1
ATOM 971 N N . PRO A 1 135 ? 9.046 -5.474 -0.995 1.00 90.44 135 PRO A N 1
ATOM 972 C CA . PRO A 1 135 ? 8.305 -4.285 -0.573 1.00 90.44 135 PRO A CA 1
ATOM 973 C C . PRO A 1 135 ? 7.008 -4.090 -1.365 1.00 90.44 135 PRO A C 1
ATOM 975 O O . PRO A 1 135 ? 5.968 -3.793 -0.785 1.00 90.44 135 PRO A O 1
ATOM 978 N N . TRP A 1 136 ? 7.042 -4.343 -2.679 1.00 90.25 136 TRP A N 1
ATOM 979 C CA . TRP A 1 136 ? 5.858 -4.323 -3.541 1.00 90.25 136 TRP A CA 1
ATOM 980 C C . TRP A 1 136 ? 4.760 -5.232 -3.001 1.00 90.25 136 TRP A C 1
ATOM 982 O O . TRP A 1 136 ? 3.658 -4.776 -2.716 1.00 90.25 136 TRP A O 1
ATOM 992 N N . CYS A 1 137 ? 5.068 -6.510 -2.806 1.00 89.56 137 CYS A N 1
ATOM 993 C CA . CYS A 1 137 ? 4.091 -7.474 -2.335 1.00 89.56 137 CYS A CA 1
ATOM 994 C C . CYS A 1 137 ? 3.522 -7.079 -0.962 1.00 89.56 137 CYS A C 1
ATOM 996 O O . CYS A 1 137 ? 2.317 -7.186 -0.753 1.00 89.56 137 CYS A O 1
ATOM 998 N N . ALA A 1 138 ? 4.364 -6.572 -0.056 1.00 92.19 138 ALA A N 1
ATOM 999 C CA . ALA A 1 138 ? 3.932 -6.106 1.257 1.00 92.19 138 ALA A CA 1
ATOM 1000 C C . ALA A 1 138 ? 2.972 -4.905 1.169 1.00 92.19 138 ALA A C 1
ATOM 1002 O O . ALA A 1 138 ? 1.900 -4.923 1.772 1.00 92.19 138 ALA A O 1
ATOM 1003 N N . VAL A 1 139 ? 3.303 -3.884 0.369 1.00 94.44 139 VAL A N 1
ATOM 1004 C CA . VAL A 1 139 ? 2.444 -2.702 0.157 1.00 94.44 139 VAL A CA 1
ATOM 1005 C C . VAL A 1 139 ? 1.120 -3.088 -0.506 1.00 94.44 139 VAL A C 1
ATOM 1007 O O . VAL A 1 139 ? 0.063 -2.581 -0.123 1.00 94.44 139 VAL A O 1
ATOM 1010 N N . PHE A 1 140 ? 1.145 -4.009 -1.473 1.00 91.56 140 PHE A N 1
ATOM 1011 C CA . PHE A 1 140 ? -0.070 -4.534 -2.102 1.00 91.56 140 PHE A CA 1
ATOM 1012 C C . PHE A 1 140 ? -0.914 -5.350 -1.139 1.00 91.56 140 PHE A C 1
ATOM 1014 O O . PHE A 1 140 ? -2.137 -5.231 -1.139 1.00 91.56 140 PHE A O 1
ATOM 1021 N N . ALA A 1 141 ? -0.284 -6.127 -0.272 1.00 90.00 141 ALA A N 1
ATOM 1022 C CA . ALA A 1 141 ? -1.012 -6.870 0.728 1.00 90.00 141 ALA A CA 1
ATOM 1023 C C . ALA A 1 141 ? -1.628 -5.947 1.794 1.00 90.00 141 ALA A C 1
ATOM 1025 O O . ALA A 1 141 ? -2.738 -6.218 2.251 1.00 90.00 141 ALA A O 1
ATOM 1026 N N . ASN A 1 142 ? -0.972 -4.837 2.152 1.00 92.88 142 ASN A N 1
ATOM 1027 C CA . ASN A 1 142 ? -1.588 -3.777 2.958 1.00 92.88 142 ASN A CA 1
ATOM 1028 C C . ASN A 1 142 ? -2.778 -3.158 2.221 1.00 92.88 142 ASN A C 1
ATOM 1030 O O . ASN A 1 142 ? -3.843 -2.970 2.805 1.00 92.88 142 ASN A O 1
ATOM 1034 N N . ARG A 1 143 ? -2.626 -2.890 0.917 1.00 92.38 143 ARG A N 1
ATOM 1035 C CA . ARG A 1 143 ? -3.700 -2.354 0.069 1.00 92.38 143 ARG A CA 1
ATOM 1036 C C . ARG A 1 143 ? -4.919 -3.244 0.100 1.00 92.38 143 ARG A C 1
ATOM 1038 O O . ARG A 1 143 ? -6.026 -2.759 0.282 1.00 92.38 143 ARG A O 1
ATOM 1045 N N . PHE A 1 144 ? -4.688 -4.534 -0.063 1.00 88.25 144 PHE A N 1
ATOM 1046 C CA . PHE A 1 144 ? -5.727 -5.534 -0.090 1.00 88.25 144 PHE A CA 1
ATOM 1047 C C . PHE A 1 144 ? -6.481 -5.598 1.243 1.00 88.25 144 PHE A C 1
ATOM 1049 O O . PHE A 1 144 ? -7.709 -5.542 1.245 1.00 88.25 144 PHE A O 1
ATOM 1056 N N . MET A 1 145 ? -5.764 -5.585 2.373 1.00 87.81 145 MET A N 1
ATOM 1057 C CA . MET A 1 145 ? -6.380 -5.478 3.702 1.00 87.81 145 MET A CA 1
ATOM 1058 C C . MET A 1 145 ? -7.260 -4.226 3.832 1.00 87.81 145 MET A C 1
ATOM 1060 O O . MET A 1 145 ? -8.387 -4.318 4.308 1.00 87.81 145 MET A O 1
ATOM 1064 N N . VAL A 1 146 ? -6.779 -3.066 3.371 1.00 90.56 146 VAL A N 1
ATOM 1065 C CA . VAL A 1 146 ? -7.536 -1.802 3.404 1.00 90.56 146 VAL A CA 1
ATOM 1066 C C . VAL A 1 146 ? -8.779 -1.869 2.509 1.00 90.56 146 VAL A C 1
ATOM 1068 O O . VAL A 1 146 ? -9.865 -1.496 2.952 1.00 90.56 146 VAL A O 1
ATOM 1071 N N . LEU A 1 147 ? -8.649 -2.372 1.277 1.00 88.94 147 LEU A N 1
ATOM 1072 C CA . LEU A 1 147 ? -9.769 -2.536 0.346 1.00 88.94 147 LEU A CA 1
ATOM 1073 C C . LEU A 1 147 ? -10.870 -3.409 0.946 1.00 88.94 147 LEU A C 1
ATOM 1075 O O . LEU A 1 147 ? -12.042 -3.042 0.899 1.00 88.94 147 LEU A O 1
ATOM 1079 N N . GLN A 1 148 ? -10.490 -4.547 1.531 1.00 84.19 148 GLN A N 1
ATOM 1080 C CA . GLN A 1 148 ? -11.436 -5.465 2.154 1.00 84.19 148 GLN A CA 1
ATOM 1081 C C . GLN A 1 148 ? -12.085 -4.858 3.395 1.00 84.19 148 GLN A C 1
ATOM 1083 O O . GLN A 1 148 ? -13.304 -4.914 3.528 1.00 84.19 148 GLN A O 1
ATOM 1088 N N . HIS A 1 149 ? -11.292 -4.245 4.278 1.00 83.62 149 HIS A N 1
ATOM 1089 C CA . HIS A 1 149 ? -11.793 -3.691 5.536 1.00 83.62 149 HIS A CA 1
ATOM 1090 C C . HIS A 1 149 ? -12.824 -2.578 5.321 1.00 83.62 149 HIS A C 1
ATOM 1092 O O . HIS A 1 149 ? -13.808 -2.489 6.053 1.00 83.62 149 HIS A O 1
ATOM 1098 N N . TYR A 1 150 ? -12.613 -1.727 4.317 1.00 84.75 150 TYR A N 1
ATOM 1099 C CA . TYR A 1 150 ? -13.501 -0.599 4.027 1.00 84.75 150 TYR A CA 1
ATOM 1100 C C . TYR A 1 150 ? -14.499 -0.866 2.890 1.00 84.75 150 TYR A C 1
ATOM 1102 O O . TYR A 1 150 ? -15.296 0.019 2.579 1.00 84.75 150 TYR A O 1
ATOM 1110 N N . GLY A 1 151 ? -14.484 -2.050 2.268 1.00 83.56 151 GLY A N 1
ATOM 1111 C CA . GLY A 1 151 ? -15.340 -2.361 1.117 1.00 83.56 151 GLY A CA 1
ATOM 1112 C C . GLY A 1 151 ? -15.115 -1.404 -0.057 1.00 83.56 151 GLY A C 1
ATOM 1113 O O . GLY A 1 151 ? -16.078 -0.930 -0.657 1.00 83.56 151 GLY A O 1
ATOM 1114 N N . LEU A 1 152 ? -13.851 -1.069 -0.328 1.00 87.19 152 LEU A N 1
ATOM 1115 C CA . LEU A 1 152 ? -13.464 -0.095 -1.349 1.00 87.19 152 LEU A CA 1
ATOM 1116 C C . LEU A 1 152 ? -13.324 -0.753 -2.721 1.00 87.19 152 LEU A C 1
ATOM 1118 O O . LEU A 1 152 ? -12.838 -1.881 -2.826 1.00 87.19 152 LEU A O 1
ATOM 1122 N N . GLN A 1 153 ? -13.674 -0.006 -3.764 1.00 86.75 153 GLN A N 1
ATOM 1123 C CA . GLN A 1 153 ? -13.355 -0.347 -5.146 1.00 86.75 153 GLN A CA 1
ATOM 1124 C C . GLN A 1 153 ? -12.065 0.333 -5.607 1.00 86.75 153 GLN A C 1
ATOM 1126 O O . GLN A 1 153 ? -11.709 1.440 -5.189 1.00 86.75 153 GLN A O 1
ATOM 1131 N N . GLU A 1 154 ? -11.355 -0.329 -6.516 1.00 86.00 154 GLU A N 1
ATOM 1132 C CA . GLU A 1 154 ? -10.236 0.296 -7.204 1.00 86.00 154 GLU A CA 1
ATOM 1133 C C . GLU A 1 154 ? -10.714 1.292 -8.249 1.00 86.00 154 GLU A C 1
ATOM 1135 O O . GLU A 1 154 ? -11.495 0.958 -9.140 1.00 86.00 154 GLU A O 1
ATOM 1140 N N . SER A 1 155 ? -10.195 2.518 -8.182 1.00 86.19 155 SER A N 1
ATOM 1141 C CA . SER A 1 155 ? -10.430 3.475 -9.254 1.00 86.19 155 SER A CA 1
ATOM 1142 C C . SER A 1 155 ? -9.602 3.091 -10.480 1.00 86.19 155 SER A C 1
ATOM 1144 O O . SER A 1 155 ? -8.447 2.672 -10.368 1.00 86.19 155 SER A O 1
ATOM 1146 N N . LEU A 1 156 ? -10.161 3.314 -11.672 1.00 86.38 156 LEU A N 1
ATOM 1147 C CA . LEU A 1 156 ? -9.483 3.036 -12.941 1.00 86.38 156 LEU A CA 1
ATOM 1148 C C . LEU A 1 156 ? -8.108 3.713 -13.020 1.00 86.38 156 LEU A C 1
ATOM 1150 O O . LEU A 1 156 ? -7.152 3.127 -13.521 1.00 86.38 156 LEU A O 1
ATOM 1154 N N . VAL A 1 157 ? -7.988 4.929 -12.479 1.00 88.12 157 VAL A N 1
ATOM 1155 C CA . VAL A 1 157 ? -6.717 5.663 -12.428 1.00 88.12 157 VAL A CA 1
ATOM 1156 C C . VAL A 1 157 ? -5.686 4.927 -11.572 1.00 88.12 157 VAL A C 1
ATOM 1158 O O . VAL A 1 157 ? -4.548 4.771 -12.012 1.00 88.12 157 VAL A O 1
ATOM 1161 N N . ASN A 1 158 ? -6.062 4.433 -10.386 1.00 87.94 158 ASN A N 1
ATOM 1162 C CA . ASN A 1 158 ? -5.146 3.660 -9.544 1.00 87.94 158 ASN A CA 1
ATOM 1163 C C . ASN A 1 158 ? -4.704 2.387 -10.277 1.00 87.94 158 ASN A C 1
ATOM 1165 O O . ASN A 1 158 ? -3.506 2.120 -10.357 1.00 87.94 158 ASN A O 1
ATOM 1169 N N . THR A 1 159 ? -5.647 1.649 -10.873 1.00 88.38 159 THR A N 1
ATOM 1170 C CA . THR A 1 159 ? -5.356 0.423 -11.629 1.00 88.38 159 THR A CA 1
ATOM 1171 C C . THR A 1 159 ? -4.396 0.683 -12.786 1.00 88.38 159 THR A C 1
ATOM 1173 O O . THR A 1 159 ? -3.435 -0.062 -12.951 1.00 88.38 159 THR A O 1
ATOM 1176 N N . VAL A 1 160 ? -4.607 1.749 -13.564 1.00 88.19 160 VAL A N 1
ATOM 1177 C CA . VAL A 1 160 ? -3.735 2.102 -14.695 1.00 88.19 160 VAL A CA 1
ATOM 1178 C C . VAL A 1 160 ? -2.333 2.468 -14.223 1.00 88.19 160 VAL A C 1
ATOM 1180 O O . VAL A 1 160 ? -1.362 2.000 -14.812 1.00 88.19 160 VAL A O 1
ATOM 1183 N N . VAL A 1 161 ? -2.198 3.270 -13.164 1.00 88.06 161 VAL A N 1
ATOM 1184 C CA . VAL A 1 161 ? -0.873 3.665 -12.661 1.00 88.06 161 VAL A CA 1
ATOM 1185 C C . VAL A 1 161 ? -0.130 2.466 -12.074 1.00 88.06 161 VAL A C 1
ATOM 1187 O O . VAL A 1 161 ? 1.050 2.287 -12.362 1.00 88.06 161 VAL A O 1
ATOM 1190 N N . ILE A 1 162 ? -0.816 1.611 -11.313 1.00 88.56 162 ILE A N 1
ATOM 1191 C CA . ILE A 1 162 ? -0.254 0.362 -10.789 1.00 88.56 162 ILE A CA 1
ATOM 1192 C C . ILE A 1 162 ? 0.179 -0.555 -11.939 1.00 88.56 162 ILE A C 1
ATOM 1194 O O . ILE A 1 162 ? 1.310 -1.035 -11.954 1.00 88.56 162 ILE A O 1
ATOM 1198 N N . ALA A 1 163 ? -0.684 -0.762 -12.935 1.00 86.69 163 ALA A N 1
ATOM 1199 C CA . ALA A 1 163 ? -0.372 -1.592 -14.092 1.00 86.69 163 ALA A CA 1
ATOM 1200 C C . ALA A 1 163 ? 0.823 -1.030 -14.874 1.00 86.69 163 ALA A C 1
ATOM 1202 O O . ALA A 1 163 ? 1.741 -1.773 -15.214 1.00 86.69 163 ALA A O 1
ATOM 1203 N N . ALA A 1 164 ? 0.868 0.283 -15.106 1.00 84.88 164 ALA A N 1
ATOM 1204 C CA . ALA A 1 164 ? 2.012 0.935 -15.733 1.00 84.88 164 ALA A CA 1
ATOM 1205 C C . ALA A 1 164 ? 3.297 0.714 -14.918 1.00 84.88 164 ALA A C 1
ATOM 1207 O O . ALA A 1 164 ? 4.332 0.385 -15.494 1.00 84.88 164 ALA A O 1
ATOM 1208 N N . ALA A 1 165 ? 3.226 0.802 -13.588 1.00 84.56 165 ALA A N 1
ATOM 1209 C CA . ALA A 1 165 ? 4.353 0.520 -12.704 1.00 84.56 165 ALA A CA 1
ATOM 1210 C C . ALA A 1 165 ? 4.848 -0.934 -12.802 1.00 84.56 165 ALA A C 1
ATOM 1212 O O . ALA A 1 165 ? 6.039 -1.192 -12.666 1.00 84.56 165 ALA A O 1
ATOM 1213 N N . CYS A 1 166 ? 3.958 -1.891 -13.056 1.00 81.25 166 CYS A N 1
ATOM 1214 C CA . CYS A 1 166 ? 4.323 -3.300 -13.195 1.00 81.25 166 CYS A CA 1
ATOM 1215 C C . CYS A 1 166 ? 4.837 -3.658 -14.599 1.00 81.25 166 CYS A C 1
ATOM 1217 O O . CYS A 1 166 ? 5.787 -4.431 -14.721 1.00 81.25 166 CYS A O 1
ATOM 1219 N N . PHE A 1 167 ? 4.233 -3.114 -15.663 1.00 83.31 167 PHE A N 1
ATOM 1220 C CA . PHE A 1 167 ? 4.511 -3.525 -17.047 1.00 83.31 167 PHE A CA 1
ATOM 1221 C C . PHE A 1 167 ? 5.552 -2.667 -17.765 1.00 83.31 167 PHE A C 1
ATOM 1223 O O . PHE A 1 167 ? 6.296 -3.193 -18.592 1.00 83.31 167 PHE A O 1
ATOM 1230 N N . LEU A 1 168 ? 5.679 -1.377 -17.433 1.00 79.69 168 LEU A N 1
ATOM 1231 C CA . LEU A 1 168 ? 6.696 -0.525 -18.048 1.00 79.69 168 LEU A CA 1
ATOM 1232 C C . LEU A 1 168 ? 8.145 -1.029 -17.865 1.00 79.69 168 LEU A C 1
ATOM 1234 O O . LEU A 1 168 ? 8.890 -0.928 -18.835 1.00 79.69 168 LEU A O 1
ATOM 1238 N N . PRO A 1 169 ? 8.578 -1.633 -16.735 1.00 73.12 169 PRO A N 1
ATOM 1239 C CA . PRO A 1 169 ? 9.941 -2.150 -16.637 1.00 73.12 169 PRO A CA 1
ATOM 1240 C C . PRO A 1 169 ? 10.154 -3.374 -17.518 1.00 73.12 169 PRO A C 1
ATOM 1242 O O . PRO A 1 169 ? 11.226 -3.514 -18.095 1.00 73.12 169 PRO A O 1
ATOM 1245 N N . LEU A 1 170 ? 9.139 -4.230 -17.671 1.00 77.62 170 LEU A N 1
ATOM 1246 C CA . LEU A 1 170 ? 9.208 -5.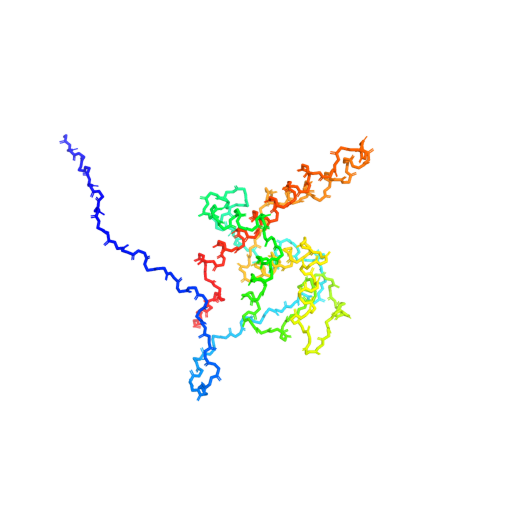365 -18.590 1.00 77.62 170 LEU A CA 1
ATOM 1247 C C . LEU A 1 170 ? 9.360 -4.871 -20.031 1.00 77.62 170 LEU A C 1
ATOM 1249 O O . LEU A 1 170 ? 10.210 -5.366 -20.763 1.00 77.62 170 LEU A O 1
ATOM 1253 N N . LEU A 1 171 ? 8.596 -3.845 -20.417 1.00 80.06 171 LEU A N 1
ATOM 1254 C CA . LEU A 1 171 ? 8.696 -3.232 -21.742 1.00 80.06 171 LEU A CA 1
ATOM 1255 C C . LEU A 1 171 ? 10.044 -2.534 -21.965 1.00 80.06 171 LEU A C 1
ATOM 1257 O O . LEU A 1 171 ? 10.636 -2.680 -23.031 1.00 80.06 171 LEU A O 1
ATOM 1261 N N . LEU A 1 172 ? 10.553 -1.800 -20.972 1.00 77.44 172 LEU A N 1
ATOM 1262 C CA . LEU A 1 172 ? 11.835 -1.109 -21.090 1.00 77.44 172 LEU A 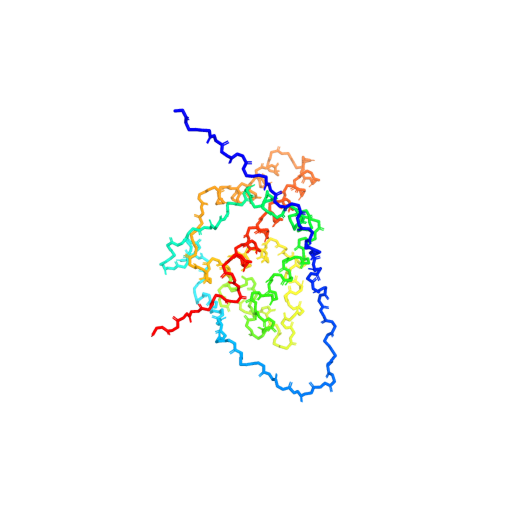CA 1
ATOM 1263 C C . LEU A 1 172 ? 13.021 -2.080 -21.109 1.00 77.44 172 LEU A C 1
ATOM 1265 O O . LEU A 1 172 ? 13.960 -1.854 -21.867 1.00 77.44 172 LEU A O 1
ATOM 1269 N N . LEU A 1 173 ? 12.967 -3.176 -20.343 1.00 75.19 173 LEU A N 1
ATOM 1270 C CA . LEU A 1 173 ? 13.978 -4.237 -20.384 1.00 75.19 173 LEU A CA 1
ATOM 1271 C C . LEU A 1 173 ? 14.062 -4.872 -21.781 1.00 75.19 173 LEU A C 1
ATOM 1273 O O . LEU A 1 173 ? 15.155 -5.192 -22.244 1.00 75.19 173 LEU A O 1
ATOM 1277 N N . LEU A 1 174 ? 12.917 -5.024 -22.457 1.00 81.25 174 LEU A N 1
ATOM 1278 C CA . LEU A 1 174 ? 12.848 -5.504 -23.839 1.00 81.25 174 LEU A CA 1
ATOM 1279 C C . LEU A 1 174 ? 13.361 -4.469 -24.857 1.00 81.25 174 LEU A C 1
ATOM 1281 O O . LEU A 1 174 ? 13.837 -4.864 -25.919 1.00 81.25 174 LEU A O 1
ATOM 1285 N N . TRP A 1 175 ? 13.259 -3.170 -24.554 1.00 81.31 175 TRP A N 1
ATOM 1286 C CA . TRP A 1 175 ? 13.638 -2.083 -25.465 1.00 81.31 175 TRP A CA 1
ATOM 1287 C C . TRP A 1 175 ? 15.126 -1.706 -25.378 1.00 81.31 175 TRP A C 1
ATOM 1289 O O . TRP A 1 175 ? 15.804 -1.654 -26.401 1.00 81.31 175 TRP A O 1
ATOM 1299 N N . ASP A 1 176 ? 15.651 -1.432 -24.179 1.00 76.69 176 ASP A N 1
ATOM 1300 C CA . ASP A 1 176 ? 17.089 -1.242 -23.937 1.00 76.69 176 ASP A CA 1
ATOM 1301 C C . ASP A 1 176 ? 17.430 -1.565 -22.466 1.00 76.69 176 ASP A C 1
ATOM 1303 O O . ASP A 1 176 ? 17.088 -0.789 -21.564 1.00 76.69 176 ASP A O 1
ATOM 1307 N N . PRO A 1 177 ? 18.163 -2.660 -22.188 1.00 68.31 177 PRO A N 1
ATOM 1308 C CA . PRO A 1 177 ? 18.506 -3.056 -20.823 1.00 68.31 177 PRO A CA 1
ATOM 1309 C C . PRO A 1 177 ? 19.433 -2.057 -20.111 1.00 68.31 177 PRO A C 1
ATOM 1311 O O . PRO A 1 177 ? 19.578 -2.121 -18.891 1.00 68.31 177 PRO A O 1
ATOM 1314 N N . ARG A 1 178 ? 20.065 -1.119 -20.832 1.00 71.12 178 ARG A N 1
ATOM 1315 C CA . ARG A 1 178 ? 20.941 -0.097 -20.234 1.00 71.12 178 ARG A CA 1
ATOM 1316 C C . ARG A 1 178 ? 20.167 1.037 -19.569 1.00 71.12 178 ARG A C 1
ATOM 1318 O O . ARG A 1 178 ? 20.750 1.768 -18.773 1.00 71.12 178 ARG A O 1
ATOM 1325 N N . PHE A 1 179 ? 18.887 1.216 -19.897 1.00 61.81 179 PHE A N 1
ATOM 1326 C CA . PHE A 1 179 ? 18.180 2.459 -19.582 1.00 61.81 179 PHE A CA 1
ATOM 1327 C C . PHE A 1 179 ? 17.585 2.524 -18.164 1.00 61.81 179 PHE A C 1
ATOM 1329 O O . PHE A 1 179 ? 17.041 3.558 -17.786 1.00 61.81 179 PHE A O 1
ATOM 1336 N N . VAL A 1 180 ? 17.644 1.456 -17.356 1.00 61.56 180 VAL A N 1
ATOM 1337 C CA . VAL A 1 180 ? 16.689 1.335 -16.237 1.00 61.56 180 VAL A CA 1
ATOM 1338 C C . VAL A 1 180 ? 17.253 0.768 -14.924 1.00 61.56 180 VAL A C 1
ATOM 1340 O O . VAL A 1 180 ? 16.813 -0.289 -14.481 1.00 61.56 180 VAL A O 1
ATOM 1343 N N . PRO A 1 181 ? 18.156 1.477 -14.221 1.00 67.50 181 PRO A N 1
ATOM 1344 C CA . PRO A 1 181 ? 18.243 1.270 -12.774 1.00 67.50 181 PRO A CA 1
ATOM 1345 C C . PRO A 1 181 ? 17.672 2.466 -12.005 1.00 67.50 181 PRO A C 1
ATOM 1347 O O . PRO A 1 181 ? 16.617 2.363 -11.393 1.00 67.50 181 PRO A O 1
ATOM 1350 N N . GLY A 1 182 ? 18.322 3.632 -12.065 1.00 75.81 182 GLY A N 1
ATOM 1351 C CA . GLY A 1 182 ? 18.092 4.703 -11.085 1.00 75.81 182 GLY A CA 1
ATOM 1352 C C . GLY A 1 182 ? 16.731 5.398 -11.176 1.00 75.81 182 GLY A C 1
ATOM 1353 O O . GLY A 1 182 ? 15.965 5.384 -10.218 1.00 75.81 182 GLY A O 1
ATOM 1354 N N . ALA A 1 183 ? 16.421 6.009 -12.325 1.00 78.44 183 ALA A N 1
ATOM 1355 C CA . ALA A 1 183 ? 15.195 6.803 -12.489 1.00 78.44 183 ALA A CA 1
ATOM 1356 C C . ALA A 1 183 ? 13.922 5.965 -12.303 1.00 78.44 183 ALA A C 1
ATOM 1358 O O . ALA A 1 183 ? 12.904 6.450 -11.817 1.00 78.44 183 ALA A O 1
ATOM 1359 N N . TRP A 1 184 ? 13.995 4.691 -12.669 1.00 79.25 184 TRP A N 1
ATOM 1360 C CA . TRP A 1 184 ? 12.878 3.775 -12.551 1.00 79.25 184 TRP A CA 1
ATOM 1361 C C . TRP A 1 184 ? 12.692 3.231 -11.141 1.00 79.25 184 TRP A C 1
ATOM 1363 O O . TRP A 1 184 ? 11.562 3.202 -10.667 1.00 79.25 184 TRP A O 1
ATOM 1373 N N . LEU A 1 185 ? 13.775 2.860 -10.448 1.00 83.62 185 LEU A N 1
ATOM 1374 C CA . LEU A 1 185 ? 13.692 2.540 -9.023 1.00 83.62 185 LEU A CA 1
ATOM 1375 C C . LEU A 1 185 ? 13.093 3.722 -8.254 1.00 83.62 185 LEU A C 1
ATOM 1377 O O . LEU A 1 185 ? 12.178 3.530 -7.463 1.00 83.62 185 LEU A O 1
ATOM 1381 N N . ALA A 1 186 ? 13.503 4.954 -8.576 1.00 85.50 186 ALA A N 1
ATOM 1382 C CA . ALA A 1 186 ? 12.901 6.150 -7.994 1.00 85.50 186 ALA A CA 1
ATOM 1383 C C . ALA A 1 186 ? 11.398 6.272 -8.307 1.00 85.50 186 ALA A C 1
ATOM 1385 O O . ALA A 1 186 ? 10.614 6.584 -7.415 1.00 85.50 186 ALA A O 1
ATOM 1386 N N . LEU A 1 187 ? 10.971 5.999 -9.545 1.00 87.38 187 LEU A N 1
ATOM 1387 C CA . LEU A 1 187 ? 9.550 6.012 -9.902 1.00 87.38 187 LEU A CA 1
ATOM 1388 C C . LEU A 1 187 ? 8.757 4.921 -9.164 1.00 87.38 187 LEU A C 1
ATOM 1390 O O . LEU A 1 187 ? 7.644 5.184 -8.715 1.00 87.38 187 LEU A O 1
ATOM 1394 N N . GLN A 1 188 ? 9.320 3.722 -9.007 1.00 88.25 188 GLN A N 1
ATOM 1395 C CA . GLN A 1 188 ? 8.685 2.652 -8.241 1.00 88.25 188 GLN A CA 1
ATOM 1396 C C . GLN A 1 188 ? 8.506 3.038 -6.773 1.00 88.25 188 GLN A C 1
ATOM 1398 O O . GLN A 1 188 ? 7.398 2.918 -6.256 1.00 88.25 188 GLN A O 1
ATOM 1403 N N . GLU A 1 189 ? 9.549 3.563 -6.129 1.00 90.75 189 GLU A N 1
ATOM 1404 C CA . GLU A 1 189 ? 9.465 4.025 -4.739 1.00 90.75 189 GLU A CA 1
ATOM 1405 C C . GLU A 1 189 ? 8.469 5.180 -4.582 1.00 90.75 189 GLU A C 1
ATOM 1407 O O . GLU A 1 189 ? 7.696 5.207 -3.629 1.00 90.75 189 GLU A O 1
ATOM 1412 N N . MET A 1 190 ? 8.397 6.091 -5.558 1.00 91.75 190 MET A N 1
ATOM 1413 C CA . MET A 1 190 ? 7.376 7.142 -5.575 1.00 91.75 190 MET A CA 1
ATOM 1414 C C . MET A 1 190 ? 5.956 6.570 -5.630 1.00 91.75 190 MET A C 1
ATOM 1416 O O . MET A 1 190 ? 5.071 7.051 -4.925 1.00 91.75 190 MET A O 1
ATOM 1420 N N . ILE A 1 191 ? 5.717 5.538 -6.441 1.00 93.00 191 ILE A N 1
ATOM 1421 C CA . ILE A 1 191 ? 4.399 4.898 -6.539 1.00 93.00 191 ILE A CA 1
ATOM 1422 C C . ILE A 1 191 ? 4.060 4.151 -5.247 1.00 93.00 191 ILE A C 1
ATOM 1424 O O . ILE A 1 191 ? 2.944 4.291 -4.748 1.00 93.00 191 ILE A O 1
ATOM 1428 N N . LEU A 1 192 ? 5.012 3.411 -4.671 1.00 94.38 192 LEU A N 1
ATOM 1429 C CA . LEU A 1 192 ? 4.828 2.738 -3.383 1.00 94.38 192 LEU A CA 1
ATOM 1430 C C . LEU A 1 192 ? 4.550 3.740 -2.257 1.00 94.38 192 LEU A C 1
ATOM 1432 O O . LEU A 1 192 ? 3.635 3.520 -1.465 1.00 94.38 192 LEU A O 1
ATOM 1436 N N . GLY A 1 193 ? 5.254 4.872 -2.229 1.00 95.50 193 GLY A N 1
ATOM 1437 C CA . GLY A 1 193 ? 4.990 5.944 -1.275 1.00 95.50 193 GLY A CA 1
ATOM 1438 C C . GLY A 1 193 ? 3.598 6.560 -1.442 1.00 95.50 193 GLY A C 1
ATOM 1439 O O . GLY A 1 193 ? 2.865 6.730 -0.465 1.00 95.50 193 GLY A O 1
ATOM 1440 N N . CYS A 1 194 ? 3.159 6.812 -2.679 1.00 95.06 194 CYS A N 1
ATOM 1441 C CA . CYS A 1 194 ? 1.795 7.274 -2.957 1.00 95.06 194 CYS A CA 1
ATOM 1442 C C . CYS A 1 194 ? 0.730 6.259 -2.505 1.00 95.06 194 CYS A C 1
ATOM 1444 O O . CYS A 1 194 ? -0.280 6.654 -1.921 1.00 95.06 194 CYS A O 1
ATOM 1446 N N . LEU A 1 195 ? 0.955 4.960 -2.738 1.00 95.38 195 LEU A N 1
ATOM 1447 C CA . LEU A 1 195 ? 0.065 3.880 -2.295 1.00 95.38 195 LEU A CA 1
ATOM 1448 C C . LEU A 1 195 ? -0.047 3.838 -0.770 1.00 95.38 195 LEU A C 1
ATOM 1450 O O . LEU A 1 195 ? -1.159 3.872 -0.238 1.00 95.38 195 LEU A O 1
ATOM 1454 N N . LEU A 1 196 ? 1.098 3.822 -0.084 1.00 96.62 196 LEU A N 1
ATOM 1455 C CA . LEU A 1 196 ? 1.179 3.853 1.375 1.00 96.62 196 LEU A CA 1
ATOM 1456 C C . LEU A 1 196 ? 0.471 5.083 1.941 1.00 96.62 196 LEU A C 1
ATOM 1458 O O . LEU A 1 196 ? -0.291 4.975 2.900 1.00 96.62 196 LEU A O 1
ATOM 1462 N N . THR A 1 197 ? 0.666 6.243 1.316 1.00 96.00 197 THR A N 1
ATOM 1463 C CA . THR A 1 197 ? 0.032 7.500 1.730 1.00 96.00 197 THR A CA 1
ATOM 1464 C C . THR A 1 197 ? -1.477 7.459 1.550 1.00 96.00 197 THR A C 1
ATOM 1466 O O . THR A 1 197 ? -2.202 7.841 2.462 1.00 96.00 197 THR A O 1
ATOM 1469 N N . GLN A 1 198 ? -1.972 6.966 0.412 1.00 95.94 198 GLN A N 1
ATOM 1470 C CA . GLN A 1 198 ? -3.408 6.831 0.169 1.00 95.94 198 GLN A CA 1
ATOM 1471 C C . GLN A 1 198 ? -4.063 5.920 1.216 1.00 95.94 198 GLN A C 1
ATOM 1473 O O . GLN A 1 198 ? -5.080 6.280 1.808 1.00 95.94 198 GLN A O 1
ATOM 1478 N N . GLN A 1 199 ? -3.457 4.760 1.475 1.00 94.81 199 GLN A N 1
ATOM 1479 C CA . GLN A 1 199 ? -3.920 3.808 2.484 1.00 94.81 199 GLN A CA 1
ATOM 1480 C C . GLN A 1 199 ? -3.895 4.424 3.890 1.00 94.81 199 GLN A C 1
ATOM 1482 O O . GLN A 1 199 ? -4.873 4.325 4.626 1.00 94.81 199 GLN A O 1
ATOM 1487 N N . GLN A 1 200 ? -2.805 5.102 4.258 1.00 94.31 200 GLN A N 1
ATOM 1488 C CA . GLN A 1 200 ? -2.670 5.741 5.564 1.00 94.31 200 GLN A CA 1
ATOM 1489 C C . GLN A 1 200 ? -3.684 6.875 5.751 1.00 94.31 200 GLN A C 1
ATOM 1491 O O . GLN A 1 200 ? -4.263 7.013 6.829 1.00 94.31 200 GLN A O 1
ATOM 1496 N N . HIS A 1 201 ? -3.919 7.669 4.707 1.00 93.50 201 HIS A N 1
ATOM 1497 C CA . HIS A 1 201 ? -4.924 8.724 4.712 1.00 93.50 201 HIS A CA 1
ATOM 1498 C C . HIS A 1 201 ? -6.322 8.141 4.932 1.00 93.50 201 HIS A C 1
ATOM 1500 O O . HIS A 1 201 ? -7.044 8.604 5.813 1.00 93.50 201 HIS A O 1
ATOM 1506 N N . GLN A 1 202 ? -6.664 7.067 4.210 1.00 92.88 202 GLN A N 1
ATOM 1507 C CA . GLN A 1 202 ? -7.923 6.342 4.386 1.00 92.88 202 GLN A CA 1
ATOM 1508 C C . GLN A 1 202 ? -8.089 5.853 5.833 1.00 92.88 202 GLN A C 1
ATOM 1510 O O . GLN A 1 202 ? -9.110 6.129 6.464 1.00 92.88 202 GLN A O 1
ATOM 1515 N N . MET A 1 203 ? -7.063 5.189 6.382 1.00 91.69 203 MET A N 1
ATOM 1516 C CA . MET A 1 203 ? -7.064 4.681 7.759 1.00 91.69 203 MET A CA 1
ATOM 1517 C C . MET A 1 203 ? -7.213 5.796 8.799 1.00 91.69 203 MET A C 1
ATOM 1519 O O . MET A 1 203 ? -7.855 5.597 9.829 1.00 91.69 203 MET A O 1
ATOM 1523 N N . ARG A 1 204 ? -6.641 6.978 8.541 1.00 91.00 204 ARG A N 1
ATOM 1524 C CA . ARG A 1 204 ? -6.745 8.136 9.435 1.00 91.00 204 ARG A CA 1
ATOM 1525 C C . ARG A 1 204 ? -8.129 8.783 9.378 1.00 91.00 204 ARG A C 1
ATOM 1527 O O . ARG A 1 204 ? -8.688 9.068 10.431 1.00 91.00 204 ARG A O 1
ATOM 1534 N N . VAL A 1 205 ? -8.664 9.029 8.181 1.00 89.75 205 VAL A N 1
ATOM 1535 C CA . VAL A 1 205 ? -9.938 9.747 7.989 1.00 89.75 205 VAL A CA 1
ATOM 1536 C C . VAL A 1 205 ? -11.125 8.909 8.456 1.00 89.75 205 VAL A C 1
ATOM 1538 O O . VAL A 1 205 ? -11.973 9.405 9.192 1.00 89.75 205 VAL A O 1
ATOM 1541 N N . GLN A 1 206 ? -11.172 7.633 8.071 1.00 85.94 206 GLN A N 1
ATOM 1542 C CA . GLN A 1 206 ? -12.269 6.731 8.440 1.00 85.94 206 GLN A CA 1
ATOM 1543 C C . GLN A 1 206 ? -12.073 6.083 9.821 1.00 85.94 206 GLN A C 1
ATOM 1545 O O . GLN A 1 206 ? -12.999 5.469 10.354 1.00 85.94 206 GLN A O 1
ATOM 1550 N N . GLY A 1 207 ? -10.874 6.208 10.399 1.00 84.19 207 GLY A N 1
ATOM 1551 C CA . GLY A 1 207 ? -10.455 5.490 11.598 1.00 84.19 207 GLY A CA 1
ATOM 1552 C C . GLY A 1 207 ? -10.220 3.999 11.329 1.00 84.19 207 GLY A C 1
ATOM 1553 O O . GLY A 1 207 ? -10.934 3.364 10.547 1.00 84.19 207 GLY A O 1
ATOM 1554 N N . TYR A 1 208 ? -9.224 3.416 11.997 1.00 80.94 208 TYR A N 1
ATOM 1555 C CA . TYR A 1 208 ? -8.954 1.979 11.949 1.00 80.94 208 TYR A CA 1
ATOM 1556 C C . TYR A 1 208 ? -8.755 1.403 13.365 1.00 80.94 208 TYR A C 1
ATOM 1558 O O . TYR A 1 208 ? -7.972 1.973 14.129 1.00 80.94 208 TYR A O 1
ATOM 1566 N N . PRO A 1 209 ? -9.431 0.293 13.726 1.00 74.88 209 PRO A N 1
ATOM 1567 C CA . PRO A 1 209 ? -10.469 -0.371 12.943 1.00 74.88 209 PRO A CA 1
ATOM 1568 C C . PRO A 1 209 ? -11.766 0.453 12.981 1.00 74.88 209 PRO A C 1
ATOM 1570 O O . PRO A 1 209 ? -12.128 1.028 14.011 1.00 74.88 209 PRO A O 1
ATOM 1573 N N . ARG A 1 210 ? -12.477 0.526 11.850 1.00 66.56 210 ARG A N 1
ATOM 1574 C CA . ARG A 1 210 ? -13.801 1.169 11.782 1.00 66.56 210 ARG A CA 1
ATOM 1575 C C . ARG A 1 210 ? -14.736 0.471 12.775 1.00 66.56 210 ARG A C 1
ATOM 1577 O O . ARG A 1 210 ? -14.982 -0.726 12.642 1.00 66.56 210 ARG A O 1
ATOM 1584 N N . ARG A 1 211 ? -15.244 1.196 13.777 1.00 56.38 211 ARG A N 1
ATOM 1585 C CA . ARG A 1 211 ? -16.263 0.656 14.686 1.00 56.38 211 ARG A CA 1
ATOM 1586 C C . ARG A 1 211 ? -17.536 0.425 13.880 1.00 56.38 211 ARG A C 1
ATOM 1588 O O . ARG A 1 211 ? -18.134 1.381 13.401 1.00 56.38 211 ARG A O 1
ATOM 1595 N N . VAL A 1 212 ? -17.932 -0.835 13.725 1.00 52.16 212 VAL A N 1
ATOM 1596 C CA . VAL A 1 212 ? -19.291 -1.161 13.296 1.00 52.16 212 VAL A CA 1
ATOM 1597 C C . VAL A 1 212 ? -20.179 -0.851 14.496 1.00 52.16 212 VAL A C 1
ATOM 1599 O O . VAL A 1 212 ? -20.095 -1.537 15.515 1.00 52.16 212 VAL A O 1
ATOM 1602 N N . GLU A 1 213 ? -20.961 0.226 14.430 1.00 35.88 213 GLU A N 1
ATOM 1603 C CA . GLU A 1 213 ? -22.067 0.400 15.368 1.00 35.88 213 GLU A CA 1
ATOM 1604 C C . GLU A 1 213 ? -23.033 -0.761 15.123 1.00 35.88 213 GLU A C 1
ATOM 1606 O O . GLU A 1 213 ? -23.636 -0.870 14.057 1.00 35.88 213 GLU A O 1
ATOM 1611 N N . MET A 1 214 ? -23.104 -1.691 16.076 1.00 36.38 214 MET A N 1
ATOM 1612 C CA . MET A 1 214 ? -24.166 -2.688 16.087 1.00 36.38 214 MET A CA 1
ATOM 1613 C C . MET A 1 214 ? -25.451 -1.940 16.443 1.00 36.38 214 MET A C 1
ATOM 1615 O O . MET A 1 214 ? -25.582 -1.478 17.577 1.00 36.38 214 MET A O 1
ATOM 1619 N N . VAL A 1 215 ? -26.329 -1.758 15.455 1.00 32.22 215 VAL A N 1
ATOM 1620 C CA . VAL A 1 215 ? -27.714 -1.304 15.663 1.00 32.22 215 VAL A CA 1
ATOM 1621 C C . VAL A 1 215 ? -28.509 -2.408 16.346 1.00 32.22 215 VAL A C 1
ATOM 1623 O O . VAL A 1 215 ? -28.351 -3.578 15.928 1.00 32.22 215 VAL A O 1
#

Foldseek 3Di:
DDDDPPPDDPPDDDPPPPPDDPPDPPPPDDDDDDPDFPQPQLDQPQDADPPAVQFHPQQPDAFPDDLVCLCVVVVVLLVCCLVCLLVLLLVLVCLLNVVVLVSQAQLLCNVHPPSVQQDVVCSSVSLSCSCVVPSPSSLVSSVNSLRHQNSYGDDPVLVVLVVCLVCVVVVVCVVDVVPDDDPSSSVNSSSSSSSSSSSVVRCVVCPPPRRDPDD

GO terms:
  GO:0005737 cytoplasm (C, HTP)

pLDDT: mean 71.18, std 23.9, range [25.36, 96.62]

Secondary structure (DSSP, 8-state):
--------------------SS----TT-------PPP-------SS-TTTTTTSSTT--BPPSS-TTTHHHHSHHHHHHHHH-HHHHHHHHHHHHTTT-GGG--GGGGTTTT--TT--TT-HHHHHHHHHHH-HHHHHHHHHHHHHHHHTBPPPHHHHHHHHHHHHHHHHHHHH-TTS-SHHHHHHHHHHHHHHHHHHHHHHHHH-SS------

Organism: Trypanosoma brucei brucei (strain 927/4 GUTat10.1) (NCBI:txid185431)

Radius of gyration: 20.5 Å; chains: 1; bounding box: 49×69×61 Å